Protein AF-A0A6M2DJS7-F1 (afdb_monomer)

Sequence (269 aa):
NQIRISLSAQKSSAMDYTKNNIICDTIKNLVGKRFYGYYPERRYVSKIQDYRDLILIDKHEEHIHKLIDKTLKTLLDQNSAALWPGMTGPKSLEAPNGYCFWVRLENAIFGHYLFRIDAVNIMGNEIVLQIKQIKRHDSTNINKSKVVQDIPQDWNEYFIQLKQSCSDNMLYFLTNVFTLTNILKASKFIFILLLYTILGGFEFIKFLGDLTIRLLKETRLFVHAATPICVACIESLTKIIGGLYILISMMFRRQEPPQRQQQRQIQYR

Secondary structure (DSSP, 8-state):
-HHHHHHHHHHHHHHHHHHHHHHHHHHHTTTT-EEEEEEEEEEEETTTTEEEEEEEEPTT-HHHHHHHHHHHHHHHHTT-TTSB-SEE-TT-SSSSSS-EEEE--SS---EEEEEEEEEEEEETTEEEEEEEEEEE--GGGTT-SS--S-----HHHHHHHHHHHHHHHHHHHHHHH--HHHHHHHHHHHHHHHHHHHHHHHHHHHHHHHHHHHHHHHHHHHHHHHHHHHHHHHHHHHHHHHHHHHHHHHHH---PPP-----------

Mean predicted aligned error: 19.89 Å

Solvent-accessible surface area (backbone atoms only — not comparable to full-atom values): 15638 Å² total; per-residue (Å²): 118,70,71,60,51,55,55,51,50,52,50,51,53,56,51,51,53,53,50,52,50,55,52,49,57,55,55,53,69,51,43,73,42,71,48,54,31,35,31,81,54,73,46,77,39,80,92,77,72,44,74,29,35,38,34,36,49,44,89,84,47,56,72,57,52,56,47,51,53,50,46,50,49,53,43,58,77,67,66,44,81,77,50,41,69,36,56,45,58,58,85,46,91,89,53,73,91,36,41,34,40,42,27,70,63,93,83,80,73,76,46,40,28,35,35,33,29,71,43,75,45,78,57,93,53,35,37,44,48,41,59,45,82,76,43,81,40,78,80,88,51,86,83,52,89,82,60,90,77,77,82,80,92,51,71,64,60,55,52,52,51,50,51,49,57,48,49,56,54,46,52,54,46,48,68,72,54,68,39,75,71,48,50,56,52,48,49,54,49,51,54,53,51,50,54,51,48,52,54,50,46,54,53,49,52,51,51,50,49,54,50,49,54,51,49,50,51,54,49,49,54,50,46,66,62,44,49,63,54,54,52,52,50,52,52,51,50,51,49,53,54,51,50,50,50,50,54,54,53,55,75,72,51,77,87,73,81,84,82,79,80,79,80,80,80,84,82,89,129

Foldseek 3Di:
DVVVVVVVVVVVVVLVVVLVVVLVVLVCVQAFDKFKWFFADWDQDPLVRDIWGKTFGDPPPVVVLVSLVVSVVSCVVSVLVQAAEQWDAQPDPVDDRGTIGTADDPDDDGAMFIKGFHDWDRDPRYIHTDIDGDGGDPPPPPPPPPDPDDDPPDVVVVVVVVVVVCVVVVVVCCVVQPDPVNVVVVVVVVVVVVVVVVVVVVVVVVVVVVVVVVVVVVVVVVCVVCVVVVVVVVVVVVCVVVVVVVVVVVVPDDDDDDDDDDDDDDDDD

Structure (mmCIF, N/CA/C/O backbone):
data_AF-A0A6M2DJS7-F1
#
_entry.id   AF-A0A6M2DJS7-F1
#
loop_
_atom_site.group_PDB
_atom_site.id
_atom_site.type_symbol
_atom_site.label_atom_id
_atom_site.label_alt_id
_atom_site.label_comp_id
_atom_site.label_asym_id
_atom_site.label_entity_id
_atom_site.label_seq_id
_atom_site.pdbx_PDB_ins_code
_atom_site.Cartn_x
_atom_site.Cartn_y
_atom_site.Cartn_z
_atom_site.occupancy
_atom_site.B_iso_or_equiv
_atom_site.auth_seq_id
_atom_site.auth_comp_id
_atom_site.auth_asym_id
_atom_site.auth_atom_id
_atom_site.pdbx_PDB_model_num
ATOM 1 N N . ASN A 1 1 ? -0.899 -7.209 -69.285 1.00 48.06 1 ASN A N 1
ATOM 2 C CA . ASN A 1 1 ? -0.643 -6.605 -67.955 1.00 48.06 1 ASN A CA 1
ATOM 3 C C . ASN A 1 1 ? -1.665 -6.946 -66.872 1.00 48.06 1 ASN A C 1
ATOM 5 O O . ASN A 1 1 ? -1.229 -7.096 -65.744 1.00 48.06 1 ASN A O 1
ATOM 9 N N . GLN A 1 2 ? -2.959 -7.160 -67.151 1.00 39.72 2 GLN A N 1
ATOM 10 C CA . GLN A 1 2 ? -3.940 -7.500 -66.096 1.00 39.72 2 GLN A CA 1
ATOM 11 C C . GLN A 1 2 ? -3.773 -8.909 -65.478 1.00 39.72 2 GLN A C 1
ATOM 13 O O . GLN A 1 2 ? -3.955 -9.067 -64.277 1.00 39.72 2 GLN A O 1
ATOM 18 N N . ILE A 1 3 ? -3.317 -9.908 -66.246 1.00 43.00 3 ILE A N 1
ATOM 19 C CA . ILE A 1 3 ? -3.122 -11.295 -65.757 1.00 43.00 3 ILE A CA 1
ATOM 20 C C . ILE A 1 3 ? -1.923 -11.424 -64.790 1.00 43.00 3 ILE A C 1
ATOM 22 O O . ILE A 1 3 ? -1.918 -12.269 -63.901 1.00 43.00 3 ILE A O 1
ATOM 26 N N . ARG A 1 4 ? -0.903 -10.559 -64.906 1.00 39.06 4 ARG A N 1
ATOM 27 C CA . ARG A 1 4 ? 0.246 -10.550 -63.976 1.00 39.06 4 ARG A CA 1
ATOM 28 C C . ARG A 1 4 ? -0.118 -9.981 -62.601 1.00 39.06 4 ARG A C 1
ATOM 30 O O . ARG A 1 4 ? 0.460 -10.415 -61.612 1.00 39.06 4 ARG A O 1
ATOM 37 N N . ILE A 1 5 ? -1.076 -9.051 -62.550 1.00 44.78 5 ILE A N 1
ATOM 38 C CA . ILE A 1 5 ? -1.495 -8.348 -61.327 1.00 44.78 5 ILE A CA 1
ATOM 39 C C . ILE A 1 5 ? -2.382 -9.251 -60.454 1.00 44.78 5 ILE A C 1
ATOM 41 O O . ILE A 1 5 ? -2.224 -9.278 -59.234 1.00 44.78 5 ILE A O 1
ATOM 45 N N . SER A 1 6 ? -3.257 -10.056 -61.066 1.00 43.22 6 SER A N 1
ATOM 46 C CA . SER A 1 6 ? -4.087 -11.030 -60.344 1.00 43.22 6 SER A CA 1
ATOM 47 C C . SER A 1 6 ? -3.263 -12.180 -59.753 1.00 43.22 6 SER A C 1
ATOM 49 O O . SER A 1 6 ? -3.476 -12.545 -58.600 1.00 43.22 6 SER A O 1
ATOM 51 N N . LEU A 1 7 ? -2.252 -12.680 -60.476 1.00 39.88 7 LEU A N 1
ATOM 52 C CA . LEU A 1 7 ? -1.318 -13.698 -59.972 1.00 39.88 7 LEU A CA 1
ATOM 53 C C . LEU A 1 7 ? -0.407 -13.180 -58.846 1.00 39.88 7 LEU A C 1
ATOM 55 O O . LEU A 1 7 ? -0.142 -13.920 -57.901 1.00 39.88 7 LEU A O 1
ATOM 59 N N . SER A 1 8 ? 0.046 -11.920 -58.889 1.00 44.12 8 SER A N 1
ATOM 60 C CA . SER A 1 8 ? 0.807 -11.326 -57.777 1.00 44.12 8 SER A CA 1
ATOM 61 C C . SER A 1 8 ? -0.055 -11.073 -56.537 1.00 44.12 8 SER A C 1
ATOM 63 O O . SER A 1 8 ? 0.423 -11.271 -55.423 1.00 44.12 8 SER A O 1
ATOM 65 N N . ALA A 1 9 ? -1.329 -10.704 -56.711 1.00 38.22 9 ALA A N 1
ATOM 66 C CA . ALA A 1 9 ? -2.261 -10.484 -55.604 1.00 38.22 9 ALA A CA 1
ATOM 67 C C . ALA A 1 9 ? -2.690 -11.802 -54.929 1.00 38.22 9 ALA A C 1
ATOM 69 O O . ALA A 1 9 ? -2.690 -11.890 -53.701 1.00 38.22 9 ALA A O 1
ATOM 70 N N . GLN A 1 10 ? -2.960 -12.859 -55.706 1.00 38.03 10 GLN A N 1
ATOM 71 C CA . GLN A 1 10 ? -3.225 -14.201 -55.166 1.00 38.03 10 GLN A CA 1
ATOM 72 C C . GLN A 1 10 ? -1.998 -14.799 -54.469 1.00 38.03 10 GLN A C 1
ATOM 74 O O . GLN A 1 10 ? -2.134 -15.437 -53.427 1.00 38.03 10 GLN A O 1
ATOM 79 N N . LYS A 1 11 ? -0.793 -14.561 -55.002 1.00 42.59 11 LYS A N 1
ATOM 80 C CA . LYS A 1 11 ? 0.457 -15.020 -54.385 1.00 42.59 11 LYS A CA 1
ATOM 81 C C . LYS A 1 11 ? 0.778 -14.256 -53.098 1.00 42.59 11 LYS A C 1
ATOM 83 O O . LYS A 1 11 ? 1.214 -14.888 -52.148 1.00 42.59 11 LYS A O 1
ATOM 88 N N . SER A 1 12 ? 0.504 -12.948 -53.029 1.00 46.81 12 SER A N 1
ATOM 89 C CA . SER A 1 12 ? 0.630 -12.156 -51.793 1.00 46.81 12 SER A CA 1
ATOM 90 C C . SER A 1 12 ? -0.338 -12.648 -50.717 1.00 46.81 12 SER A C 1
ATOM 92 O O . SER A 1 12 ? 0.078 -12.940 -49.603 1.00 46.81 12 SER A O 1
ATOM 94 N N . SER A 1 13 ? -1.609 -12.849 -51.076 1.00 50.69 13 SER A N 1
ATOM 95 C CA . SER A 1 13 ? -2.639 -13.327 -50.152 1.00 50.69 13 SER A CA 1
ATOM 96 C C . SER A 1 13 ? -2.338 -14.737 -49.621 1.00 50.69 13 SER A C 1
ATOM 98 O O . SER A 1 13 ? -2.336 -14.947 -48.412 1.00 50.69 13 SER A O 1
ATOM 100 N N . ALA A 1 14 ? -1.981 -15.695 -50.486 1.00 45.34 14 ALA A N 1
ATOM 101 C CA . ALA A 1 14 ? -1.625 -17.056 -50.067 1.00 45.34 14 ALA A CA 1
ATOM 102 C C . ALA A 1 14 ? -0.341 -17.112 -49.212 1.00 45.34 14 ALA A C 1
ATOM 104 O O . ALA A 1 14 ? -0.236 -17.921 -48.284 1.00 45.34 14 ALA A O 1
ATOM 105 N N . MET A 1 15 ? 0.633 -16.241 -49.498 1.00 47.84 15 MET A N 1
ATOM 106 C CA . MET A 1 15 ? 1.873 -16.141 -48.727 1.00 47.84 15 MET A CA 1
ATOM 107 C C . MET A 1 15 ? 1.627 -15.531 -47.340 1.00 47.84 15 MET A C 1
ATOM 109 O O . MET A 1 15 ? 2.242 -15.976 -46.374 1.00 47.84 15 MET A O 1
ATOM 113 N N . ASP A 1 16 ? 0.683 -14.598 -47.211 1.00 52.97 16 ASP A N 1
ATOM 114 C CA . ASP A 1 16 ? 0.293 -14.011 -45.926 1.00 52.97 16 ASP A CA 1
ATOM 115 C C . ASP A 1 16 ? -0.562 -14.971 -45.075 1.00 52.97 16 ASP A C 1
ATOM 117 O O . ASP A 1 16 ? -0.350 -15.067 -43.866 1.00 52.97 16 ASP A O 1
ATOM 121 N N . TYR A 1 17 ? -1.427 -15.794 -45.685 1.00 55.72 17 TYR A N 1
ATOM 122 C CA . TYR A 1 17 ? -2.125 -16.879 -44.972 1.00 55.72 17 TYR A CA 1
ATOM 123 C C . TYR A 1 17 ? -1.162 -17.948 -44.430 1.00 55.72 17 TYR A C 1
ATOM 125 O O . TYR A 1 17 ? -1.318 -18.418 -43.303 1.00 55.72 17 TYR A O 1
ATOM 133 N N . THR A 1 18 ? -0.137 -18.316 -45.203 1.00 58.94 18 THR A N 1
ATOM 134 C CA . THR A 1 18 ? 0.837 -19.343 -44.789 1.00 58.94 18 THR A CA 1
ATOM 135 C C . THR A 1 18 ? 1.749 -18.842 -43.663 1.00 58.94 18 THR A C 1
ATOM 137 O O . THR A 1 18 ? 2.022 -19.581 -42.717 1.00 58.94 18 THR A O 1
ATOM 140 N N . LYS A 1 19 ? 2.160 -17.566 -43.713 1.00 60.97 19 LYS A N 1
ATOM 141 C CA . LYS A 1 19 ? 2.892 -16.887 -42.628 1.00 60.97 19 LYS A CA 1
ATOM 142 C C . LYS A 1 19 ? 2.090 -16.877 -41.324 1.00 60.97 19 LYS A C 1
ATOM 144 O O . LYS A 1 19 ? 2.573 -17.347 -40.293 1.00 60.97 19 LYS A O 1
ATOM 149 N N . ASN A 1 20 ? 0.825 -16.457 -41.397 1.00 63.97 20 ASN A N 1
ATOM 150 C CA . ASN A 1 20 ? -0.066 -16.409 -40.238 1.00 63.97 20 ASN A CA 1
ATOM 151 C C . ASN A 1 20 ? -0.261 -17.788 -39.590 1.00 63.97 20 ASN A C 1
ATOM 153 O O . ASN A 1 20 ? -0.263 -17.880 -38.363 1.00 63.97 20 ASN A O 1
ATOM 157 N N . ASN A 1 21 ? -0.333 -18.865 -40.377 1.00 66.62 21 ASN A N 1
ATOM 158 C CA . ASN A 1 21 ? -0.424 -20.229 -39.846 1.00 66.62 21 ASN A CA 1
ATOM 159 C C . ASN A 1 21 ? 0.838 -20.651 -39.074 1.00 66.62 21 ASN A C 1
ATOM 161 O O . ASN A 1 21 ? 0.729 -21.171 -37.966 1.00 66.62 21 ASN A O 1
ATOM 165 N N . ILE A 1 22 ? 2.034 -20.359 -39.596 1.00 70.69 22 ILE A N 1
ATOM 166 C CA . ILE A 1 22 ? 3.304 -20.691 -38.921 1.00 70.69 22 ILE A CA 1
ATOM 167 C C . ILE A 1 22 ? 3.464 -19.895 -37.616 1.00 70.69 22 ILE A C 1
ATOM 169 O O . ILE A 1 22 ? 3.919 -20.438 -36.602 1.00 70.69 22 ILE A O 1
ATOM 173 N N . ILE A 1 23 ? 3.069 -18.618 -37.617 1.00 70.06 23 ILE A N 1
ATOM 174 C CA . ILE A 1 23 ? 3.045 -17.780 -36.410 1.00 70.06 23 ILE A CA 1
ATOM 175 C C . ILE A 1 23 ? 2.069 -18.370 -35.392 1.00 70.06 23 ILE A C 1
ATOM 177 O O . ILE A 1 23 ? 2.439 -18.568 -34.234 1.00 70.06 23 ILE A O 1
ATOM 181 N N . CYS A 1 24 ? 0.858 -18.726 -35.826 1.00 71.31 24 CYS A N 1
ATOM 182 C CA . CYS A 1 24 ? -0.151 -19.332 -34.965 1.00 71.31 24 CYS A CA 1
ATOM 183 C C . CYS A 1 24 ? 0.344 -20.642 -34.347 1.00 71.31 24 CYS A C 1
ATOM 185 O O . CYS A 1 24 ? 0.169 -20.845 -33.150 1.00 71.31 24 CYS A O 1
ATOM 187 N N . ASP A 1 25 ? 1.004 -21.507 -35.109 1.00 77.75 25 ASP A N 1
ATOM 188 C CA . ASP A 1 25 ? 1.499 -22.786 -34.596 1.00 77.75 25 ASP A CA 1
ATOM 189 C C . ASP A 1 25 ? 2.683 -22.612 -33.641 1.00 77.75 25 ASP A C 1
ATOM 191 O O . ASP A 1 25 ? 2.776 -23.296 -32.619 1.00 77.75 25 ASP A O 1
ATOM 195 N N . THR A 1 26 ? 3.555 -21.636 -33.901 1.00 77.44 26 THR A N 1
ATOM 196 C CA . THR A 1 26 ? 4.669 -21.321 -32.998 1.00 77.44 26 THR A CA 1
ATOM 197 C C . THR A 1 26 ? 4.164 -20.740 -31.679 1.00 77.44 26 THR A C 1
ATOM 199 O O . THR A 1 26 ? 4.645 -21.126 -30.614 1.00 77.44 26 THR A O 1
ATOM 202 N N . ILE A 1 27 ? 3.158 -19.868 -31.738 1.00 78.88 27 ILE A N 1
ATOM 203 C CA . ILE A 1 27 ? 2.533 -19.247 -30.569 1.00 78.88 27 ILE A CA 1
ATOM 204 C C . ILE A 1 27 ? 1.701 -20.258 -29.771 1.00 78.88 27 ILE A C 1
ATOM 206 O O . ILE A 1 27 ? 1.751 -20.252 -28.542 1.00 78.88 27 ILE A O 1
ATOM 210 N N . LYS A 1 28 ? 0.990 -21.179 -30.433 1.00 82.81 28 LYS A N 1
ATOM 211 C CA . LYS A 1 28 ? 0.236 -22.252 -29.761 1.00 82.81 28 LYS A CA 1
ATOM 212 C C . LYS A 1 28 ? 1.122 -23.123 -28.870 1.00 82.81 28 LYS A C 1
ATOM 214 O O . LYS A 1 28 ? 0.642 -23.617 -27.857 1.00 82.81 28 LYS A O 1
ATOM 219 N N . ASN A 1 29 ? 2.418 -23.251 -29.168 1.00 84.75 29 ASN A N 1
ATOM 220 C CA . ASN A 1 29 ? 3.356 -23.995 -28.317 1.00 84.75 29 ASN A CA 1
ATOM 221 C C . ASN A 1 29 ? 3.557 -23.378 -26.917 1.00 84.75 29 ASN A C 1
ATOM 223 O O . ASN A 1 29 ? 4.041 -24.069 -26.016 1.00 84.75 29 ASN A O 1
ATOM 227 N N . LEU A 1 30 ? 3.202 -22.099 -26.724 1.00 82.38 30 LEU A N 1
ATOM 228 C CA . LEU A 1 30 ? 3.203 -21.433 -25.416 1.00 82.38 30 LEU A CA 1
ATOM 229 C C . LEU A 1 30 ? 2.010 -21.858 -24.550 1.00 82.38 30 LEU A C 1
ATOM 231 O O . LEU A 1 30 ? 2.103 -21.822 -23.323 1.00 82.38 30 LEU A O 1
ATOM 235 N N . VAL A 1 31 ? 0.902 -22.278 -25.164 1.00 87.38 31 VAL A N 1
ATOM 236 C CA . VAL A 1 31 ? -0.327 -22.637 -24.451 1.00 87.38 31 VAL A CA 1
ATOM 237 C C . VAL A 1 31 ? -0.094 -23.870 -23.574 1.00 87.38 31 VAL A C 1
ATOM 239 O O . VAL A 1 31 ? 0.522 -24.854 -23.978 1.00 87.38 31 VAL A O 1
ATOM 242 N N . GLY A 1 32 ? -0.578 -23.811 -22.335 1.00 84.44 32 GLY A N 1
ATOM 243 C CA . GLY A 1 32 ? -0.468 -24.878 -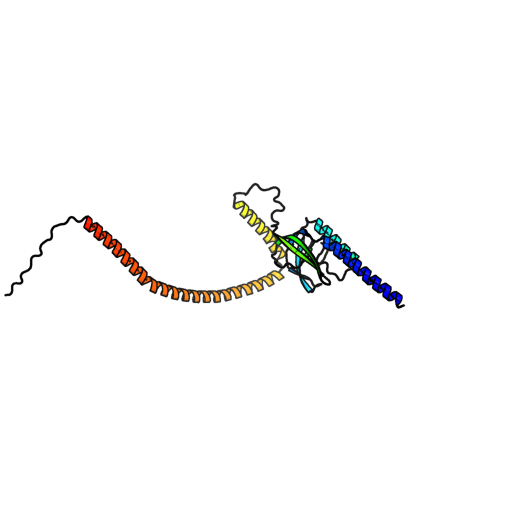21.343 1.00 84.44 32 GLY A CA 1
ATOM 244 C C . GLY A 1 32 ? 0.859 -24.912 -20.581 1.00 84.44 32 GLY A C 1
ATOM 245 O O . GLY A 1 32 ? 0.987 -25.688 -19.630 1.00 84.44 32 GLY A O 1
ATOM 246 N N . LYS A 1 33 ? 1.841 -24.074 -20.939 1.00 89.25 33 LYS A N 1
ATOM 247 C CA . LYS A 1 33 ? 3.111 -23.991 -20.210 1.00 89.25 33 LYS A CA 1
ATOM 248 C C . LYS A 1 33 ? 2.933 -23.272 -18.876 1.00 89.25 33 LYS A C 1
ATOM 250 O O . LYS A 1 33 ? 2.162 -22.317 -18.754 1.00 89.25 33 LYS A O 1
ATOM 255 N N . ARG A 1 34 ? 3.661 -23.763 -17.873 1.00 91.19 34 ARG A N 1
ATOM 256 C CA . ARG A 1 34 ? 3.749 -23.180 -16.533 1.00 91.19 34 ARG A CA 1
ATOM 257 C C . ARG A 1 34 ? 5.134 -22.590 -16.337 1.00 91.19 34 ARG A C 1
ATOM 259 O O . ARG A 1 34 ? 6.099 -23.147 -16.863 1.00 91.19 34 ARG A O 1
ATOM 266 N N . PHE A 1 35 ? 5.201 -21.487 -15.606 1.00 91.81 35 PHE A N 1
ATOM 267 C CA . PHE A 1 35 ? 6.457 -20.807 -15.326 1.00 91.81 35 PHE A CA 1
ATOM 268 C C . PHE A 1 35 ? 6.369 -19.975 -14.051 1.00 91.81 35 PHE A C 1
ATOM 270 O O . PHE A 1 35 ? 5.301 -19.454 -13.709 1.00 91.81 35 PHE A O 1
ATOM 277 N N . TYR A 1 36 ? 7.494 -19.843 -13.361 1.00 90.88 36 TYR A N 1
ATOM 278 C CA . TYR A 1 36 ? 7.650 -18.901 -12.265 1.00 90.88 36 TYR A CA 1
ATOM 279 C C . TYR A 1 36 ? 7.975 -17.507 -12.795 1.00 90.88 36 TYR A C 1
ATOM 281 O O . TYR A 1 36 ? 8.810 -17.324 -13.685 1.00 90.88 36 TYR A O 1
ATOM 289 N N . GLY A 1 37 ? 7.292 -16.509 -12.244 1.00 90.19 37 GLY A N 1
ATOM 290 C CA . GLY A 1 37 ? 7.519 -15.120 -12.602 1.00 90.19 37 GLY A CA 1
ATOM 291 C C . GLY A 1 37 ? 7.230 -14.161 -11.458 1.00 90.19 37 GLY A C 1
ATOM 292 O O . GLY A 1 37 ? 6.584 -14.503 -10.464 1.00 90.19 37 GLY A O 1
ATOM 293 N N . TYR A 1 38 ? 7.709 -12.938 -11.622 1.00 90.50 38 TYR A N 1
ATOM 294 C CA . TYR A 1 38 ? 7.482 -11.812 -10.734 1.00 90.50 38 TYR A CA 1
ATOM 295 C C . TYR A 1 38 ? 6.663 -10.749 -11.464 1.00 90.50 38 TYR A C 1
ATOM 297 O O . TYR A 1 38 ? 7.008 -10.352 -12.574 1.00 90.50 38 TYR A O 1
ATOM 305 N N . TYR A 1 39 ? 5.581 -10.290 -10.843 1.00 91.31 39 TYR A N 1
ATOM 306 C CA . TYR A 1 39 ? 4.751 -9.189 -11.318 1.00 91.31 39 TYR A CA 1
ATOM 307 C C . TYR A 1 39 ? 5.113 -7.905 -10.541 1.00 91.31 39 TYR A C 1
ATOM 309 O O . TYR A 1 39 ? 4.581 -7.708 -9.442 1.00 91.31 39 TYR A O 1
ATOM 317 N N . PRO A 1 40 ? 6.053 -7.074 -11.050 1.00 87.56 40 PRO A N 1
ATOM 318 C CA . PRO A 1 40 ? 6.488 -5.833 -10.402 1.00 87.56 40 PRO A CA 1
ATOM 319 C C . PRO A 1 40 ? 5.486 -4.685 -10.516 1.00 87.56 40 PRO A C 1
ATOM 321 O O . PRO A 1 40 ? 5.246 -3.985 -9.539 1.00 87.56 40 PRO A O 1
ATOM 324 N N . GLU A 1 41 ? 4.966 -4.439 -11.720 1.00 89.25 41 GLU A N 1
ATOM 325 C CA . GLU A 1 41 ? 4.270 -3.194 -12.035 1.00 89.25 41 GLU A CA 1
ATOM 326 C C . GLU A 1 41 ? 3.380 -3.305 -13.279 1.00 89.25 41 GLU A C 1
ATOM 328 O O . GLU A 1 41 ? 3.475 -4.239 -14.083 1.00 89.25 41 GLU A O 1
ATOM 333 N N . ARG A 1 42 ? 2.546 -2.280 -13.458 1.00 89.94 42 ARG A N 1
ATOM 334 C CA . ARG A 1 42 ? 1.782 -2.022 -14.677 1.00 89.94 42 ARG A CA 1
ATOM 335 C C . ARG A 1 42 ? 2.395 -0.832 -15.411 1.00 89.94 42 ARG A C 1
ATOM 337 O O . ARG A 1 42 ? 2.564 0.231 -14.818 1.00 89.94 42 ARG A O 1
ATOM 344 N N . ARG A 1 43 ? 2.691 -0.986 -16.702 1.00 88.88 43 ARG A N 1
ATOM 345 C CA . ARG A 1 43 ? 3.392 0.027 -17.504 1.00 88.88 43 ARG A CA 1
ATOM 346 C C . ARG A 1 43 ? 2.624 0.358 -18.781 1.00 88.88 43 ARG A C 1
ATOM 348 O O . ARG A 1 43 ? 1.980 -0.502 -19.377 1.00 88.88 43 ARG A O 1
ATOM 355 N N . TYR A 1 44 ? 2.683 1.624 -19.182 1.00 87.25 44 TYR A N 1
ATOM 356 C CA . TYR A 1 44 ? 2.090 2.098 -20.429 1.00 87.25 44 TYR A CA 1
ATOM 35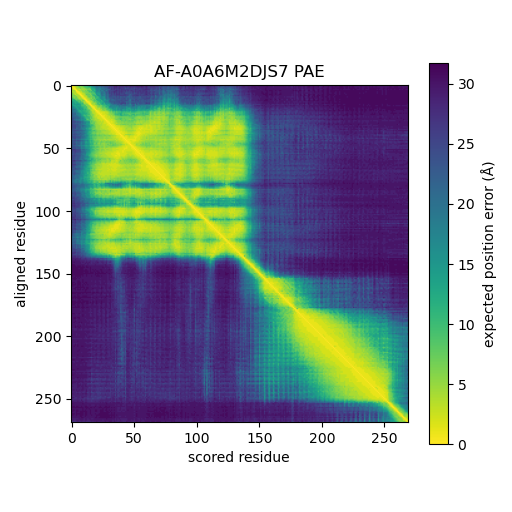7 C C . TYR A 1 44 ? 2.973 1.728 -21.624 1.00 87.25 44 TYR A C 1
ATOM 359 O O . TYR A 1 44 ? 4.175 2.000 -21.607 1.00 87.25 44 TYR A O 1
ATOM 367 N N . VAL A 1 45 ? 2.385 1.125 -22.660 1.00 85.25 45 VAL A N 1
ATOM 368 C CA . VAL A 1 45 ? 3.098 0.724 -23.879 1.00 85.25 45 VAL A CA 1
ATOM 369 C C . VAL A 1 45 ? 2.685 1.631 -25.035 1.00 85.25 45 VAL A C 1
ATOM 371 O O . VAL A 1 45 ? 1.592 1.499 -25.585 1.00 85.25 45 VAL A O 1
ATOM 374 N N . SER A 1 46 ? 3.591 2.513 -25.465 1.00 83.12 46 SER A N 1
ATOM 375 C CA . SER A 1 46 ? 3.314 3.526 -26.497 1.00 83.12 46 SER A CA 1
ATOM 376 C C . SER A 1 46 ? 2.877 2.945 -27.847 1.00 83.12 46 SER A C 1
ATOM 378 O O . SER A 1 46 ? 2.117 3.587 -28.563 1.00 83.12 46 SER A O 1
ATOM 380 N N . LYS A 1 47 ? 3.322 1.727 -28.191 1.00 81.62 47 LYS A N 1
ATOM 381 C CA . LYS A 1 47 ? 2.982 1.051 -29.459 1.00 81.62 47 LYS A CA 1
ATOM 382 C C . LYS A 1 47 ? 1.505 0.662 -29.568 1.00 81.62 47 LYS A C 1
ATOM 384 O O . LYS A 1 47 ? 0.980 0.636 -30.672 1.00 81.62 47 LYS A O 1
ATOM 389 N N . ILE A 1 48 ? 0.856 0.360 -28.443 1.00 83.19 48 ILE A N 1
ATOM 390 C CA . ILE A 1 48 ? -0.564 -0.037 -28.393 1.00 83.19 48 ILE A CA 1
ATOM 391 C C . ILE A 1 48 ? -1.429 1.053 -27.748 1.00 83.19 48 ILE A C 1
ATOM 393 O O . ILE A 1 48 ? -2.651 0.995 -27.801 1.00 83.19 48 ILE A O 1
ATOM 397 N N . GLN A 1 49 ? -0.794 2.076 -27.171 1.00 85.44 49 GLN A N 1
ATOM 398 C CA . GLN A 1 49 ? -1.443 3.169 -26.452 1.00 85.44 49 GLN A CA 1
ATOM 399 C C . GLN A 1 49 ? -2.306 2.708 -25.266 1.00 85.44 49 GLN A C 1
ATOM 401 O O . GLN A 1 49 ? -3.285 3.361 -24.913 1.00 85.44 49 GLN A O 1
ATOM 406 N N . ASP A 1 50 ? -1.923 1.608 -24.617 1.00 88.06 50 ASP A N 1
ATOM 407 C CA . ASP A 1 50 ? -2.663 1.033 -23.493 1.00 88.06 50 ASP A CA 1
ATOM 408 C C . ASP A 1 50 ? -1.704 0.511 -22.408 1.00 88.06 50 ASP A C 1
ATOM 410 O O . ASP A 1 50 ? -0.497 0.338 -22.622 1.00 88.06 50 ASP A O 1
ATOM 414 N N . TYR A 1 51 ? -2.237 0.286 -21.210 1.00 88.94 51 TYR A N 1
ATOM 415 C CA . TYR A 1 51 ? -1.494 -0.255 -20.081 1.00 88.94 51 TYR A CA 1
ATOM 416 C C . TYR A 1 51 ? -1.407 -1.777 -20.155 1.00 88.94 51 TYR A C 1
ATOM 418 O O . TYR A 1 51 ? -2.383 -2.474 -20.450 1.00 88.94 51 TYR A O 1
ATOM 426 N N . ARG A 1 52 ? -0.222 -2.306 -19.850 1.00 89.88 52 ARG A N 1
ATOM 427 C CA . ARG A 1 52 ? 0.047 -3.742 -19.798 1.00 89.88 52 ARG A CA 1
ATOM 428 C C . ARG A 1 52 ? 0.696 -4.107 -18.474 1.00 89.88 52 ARG A C 1
ATOM 430 O O . ARG A 1 52 ? 1.504 -3.363 -17.916 1.00 89.88 52 ARG A O 1
ATOM 437 N N . ASP A 1 53 ? 0.298 -5.262 -17.974 1.00 90.88 53 ASP A N 1
ATOM 438 C CA . ASP A 1 53 ? 0.837 -5.878 -16.778 1.00 90.88 53 ASP A CA 1
ATOM 439 C C . ASP A 1 53 ? 2.125 -6.605 -17.159 1.00 90.88 53 ASP A C 1
ATOM 441 O O . ASP A 1 53 ? 2.133 -7.467 -18.041 1.00 90.88 53 ASP A O 1
ATOM 445 N N . LEU A 1 54 ? 3.229 -6.206 -16.533 1.00 90.69 54 LEU A N 1
ATOM 446 C CA . LEU A 1 54 ? 4.555 -6.701 -16.864 1.00 90.69 54 LEU A CA 1
ATOM 447 C C . LEU A 1 54 ? 4.898 -7.884 -15.965 1.00 90.69 54 LEU A C 1
ATOM 449 O O . LEU A 1 54 ? 5.056 -7.706 -14.764 1.00 90.69 54 LEU A O 1
ATOM 453 N N . ILE A 1 55 ? 5.077 -9.073 -16.534 1.00 91.06 55 ILE A N 1
ATOM 454 C CA . ILE A 1 55 ? 5.530 -10.257 -15.797 1.00 91.06 55 ILE A CA 1
ATOM 455 C C . ILE A 1 55 ? 6.974 -10.553 -16.190 1.00 91.06 55 ILE A C 1
ATOM 457 O O . ILE A 1 55 ? 7.249 -10.893 -17.339 1.00 91.06 55 ILE A O 1
ATOM 461 N N . LEU A 1 56 ? 7.887 -10.445 -15.229 1.00 91.06 56 LEU A N 1
ATOM 462 C CA . LEU A 1 56 ? 9.279 -10.859 -15.363 1.00 91.06 56 LEU A CA 1
ATOM 463 C C . LEU A 1 56 ? 9.383 -12.363 -15.138 1.00 91.06 56 LEU A C 1
ATOM 465 O O . LEU A 1 56 ? 8.910 -12.875 -14.127 1.00 91.06 56 LEU A O 1
ATOM 469 N N . ILE A 1 57 ? 9.995 -13.071 -16.076 1.00 90.31 57 ILE A N 1
ATOM 470 C CA . ILE A 1 57 ? 10.171 -14.522 -15.994 1.00 90.31 57 ILE A CA 1
ATOM 471 C C . ILE A 1 57 ? 11.434 -14.817 -15.184 1.00 90.31 57 ILE A C 1
ATOM 473 O O . ILE A 1 57 ? 12.431 -14.097 -15.285 1.00 90.31 57 ILE A O 1
ATOM 477 N N . ASP A 1 58 ? 11.380 -15.856 -14.351 1.00 88.44 58 ASP A N 1
ATOM 478 C CA . ASP A 1 58 ? 12.520 -16.258 -13.533 1.00 88.44 58 ASP A CA 1
ATOM 479 C C . ASP A 1 58 ? 13.701 -16.722 -14.407 1.00 88.44 58 ASP A C 1
ATOM 481 O O . ASP A 1 58 ? 13.537 -17.421 -15.405 1.00 88.44 58 ASP A O 1
ATOM 485 N N . LYS A 1 59 ? 14.924 -16.371 -14.001 1.00 85.38 59 LYS A N 1
ATOM 486 C CA . LYS A 1 59 ? 16.174 -16.695 -14.705 1.00 85.38 59 LYS A CA 1
ATOM 487 C C . LYS A 1 59 ? 16.366 -18.201 -14.893 1.00 85.38 59 LYS A C 1
ATOM 489 O O . LYS A 1 59 ? 17.005 -18.610 -15.859 1.00 85.38 59 LYS A O 1
ATOM 494 N N . HIS A 1 60 ? 15.817 -19.002 -13.984 1.00 84.75 60 HIS A N 1
ATOM 495 C CA . HIS A 1 60 ? 15.926 -20.459 -13.998 1.00 84.75 60 HIS A CA 1
ATOM 496 C C . HIS A 1 60 ? 14.994 -21.143 -15.018 1.00 84.75 60 HIS A C 1
ATOM 498 O O . HIS A 1 60 ? 15.177 -22.322 -15.314 1.00 84.75 60 HIS A O 1
ATOM 504 N N . GLU A 1 61 ? 14.033 -20.421 -15.602 1.00 87.06 61 GLU A N 1
ATOM 505 C CA . GLU A 1 61 ? 13.033 -20.960 -16.536 1.00 87.06 61 GLU A CA 1
ATOM 506 C C . GLU A 1 61 ? 13.550 -21.012 -17.988 1.00 87.06 61 GLU A C 1
ATOM 508 O O . GLU A 1 61 ? 12.988 -20.420 -18.917 1.00 87.06 61 GLU A O 1
ATOM 513 N N . GLU A 1 62 ? 14.645 -21.748 -18.216 1.00 85.38 62 GLU A N 1
ATOM 514 C CA . GLU A 1 62 ? 15.295 -21.836 -19.533 1.00 85.38 62 GLU A CA 1
ATOM 515 C C . GLU A 1 62 ? 14.370 -22.318 -20.658 1.00 85.38 62 GLU A C 1
ATOM 517 O O . GLU A 1 62 ? 14.545 -21.921 -21.815 1.00 85.38 62 GLU A O 1
ATOM 522 N N . HIS A 1 63 ? 13.400 -23.191 -20.362 1.00 87.81 63 HIS A N 1
ATOM 523 C CA . HIS A 1 63 ? 12.486 -23.697 -21.390 1.00 87.81 63 HIS A CA 1
ATOM 524 C C . HIS A 1 63 ? 11.568 -22.607 -21.930 1.00 87.81 63 HIS A C 1
ATOM 526 O O . HIS A 1 63 ? 11.259 -22.625 -23.121 1.00 87.81 63 HIS A O 1
ATOM 532 N N . ILE A 1 64 ? 11.162 -21.649 -21.092 1.00 89.25 64 ILE A N 1
ATOM 533 C CA . ILE A 1 64 ? 10.364 -20.502 -21.531 1.00 89.25 64 ILE A CA 1
ATOM 534 C C . ILE A 1 64 ? 11.239 -19.517 -22.293 1.00 89.25 64 ILE A C 1
ATOM 536 O O . ILE A 1 64 ? 10.825 -19.044 -23.348 1.00 89.25 64 ILE A O 1
ATOM 540 N N . HIS A 1 65 ? 12.462 -19.260 -21.827 1.00 89.69 65 HIS A N 1
ATOM 541 C CA . HIS A 1 65 ? 13.399 -18.366 -22.516 1.00 89.69 65 HIS A CA 1
ATOM 542 C C . HIS A 1 65 ? 13.673 -18.820 -23.951 1.00 89.69 65 HIS A C 1
ATOM 544 O O . HIS A 1 65 ? 13.507 -18.046 -24.893 1.00 89.69 65 HIS A O 1
ATOM 550 N N . LYS A 1 66 ? 13.987 -20.109 -24.138 1.00 88.31 66 LYS A N 1
ATOM 551 C CA . LYS A 1 66 ? 14.203 -20.703 -25.469 1.00 88.31 66 LYS A CA 1
ATOM 552 C C . LYS A 1 66 ? 12.960 -20.588 -26.354 1.00 88.31 66 LYS A C 1
ATOM 554 O O . LYS A 1 66 ? 13.081 -20.410 -27.566 1.00 88.31 66 LYS A O 1
ATOM 559 N N . LEU A 1 67 ? 11.771 -20.689 -25.761 1.00 86.31 67 LEU A N 1
ATOM 560 C CA . LEU A 1 67 ? 10.512 -20.583 -26.487 1.00 86.31 67 LEU A CA 1
ATOM 561 C C . LEU A 1 67 ? 10.225 -19.141 -26.922 1.00 86.31 67 LEU A C 1
ATOM 563 O O . LEU A 1 67 ? 9.841 -18.947 -28.072 1.00 86.31 67 LEU A O 1
ATOM 567 N N . ILE A 1 68 ? 10.483 -18.154 -26.057 1.00 87.19 68 ILE A N 1
ATOM 568 C CA . ILE A 1 68 ? 10.377 -16.723 -26.383 1.00 87.19 68 ILE A CA 1
ATOM 569 C C . ILE A 1 68 ? 11.381 -16.339 -27.470 1.00 87.19 68 ILE A C 1
ATOM 571 O O . ILE A 1 68 ? 11.033 -15.657 -28.427 1.00 87.19 68 ILE A O 1
ATOM 575 N N . ASP A 1 69 ? 12.623 -16.808 -27.380 1.00 88.38 69 ASP A N 1
ATOM 576 C CA . ASP A 1 69 ? 13.612 -16.540 -28.425 1.00 88.38 69 ASP A CA 1
ATOM 577 C C . ASP A 1 69 ? 13.191 -17.140 -29.767 1.00 88.38 69 ASP A C 1
ATOM 579 O O . ASP A 1 69 ? 13.360 -16.516 -30.814 1.00 88.38 69 ASP A O 1
ATOM 583 N N . LYS A 1 70 ? 12.623 -18.351 -29.755 1.00 87.50 70 LYS A N 1
ATOM 584 C CA . LYS A 1 70 ? 12.120 -19.003 -30.966 1.00 87.50 70 LYS A CA 1
ATOM 585 C C . LYS A 1 70 ? 10.935 -18.243 -31.563 1.00 87.50 70 LYS A C 1
ATOM 587 O O . LYS A 1 70 ? 10.902 -18.048 -32.779 1.00 87.50 70 LYS A O 1
ATOM 592 N N . THR A 1 71 ? 9.978 -17.812 -30.741 1.00 84.75 71 THR A N 1
ATOM 593 C CA . THR A 1 71 ? 8.809 -17.050 -31.206 1.00 84.75 71 THR A CA 1
ATOM 594 C C . THR A 1 71 ? 9.232 -15.687 -31.740 1.00 84.75 71 THR A C 1
ATOM 596 O O . THR A 1 71 ? 8.830 -15.332 -32.844 1.00 84.75 71 THR A O 1
ATOM 599 N N . LEU A 1 72 ? 10.108 -14.964 -31.037 1.00 84.81 72 LEU A N 1
ATOM 600 C CA . LEU A 1 72 ? 10.624 -13.671 -31.487 1.00 84.81 72 LEU A CA 1
ATOM 601 C C . LEU A 1 72 ? 11.410 -13.795 -32.796 1.00 84.81 72 LEU A C 1
ATOM 603 O O . LEU A 1 72 ? 11.154 -13.023 -33.713 1.00 84.81 72 LEU A O 1
ATOM 6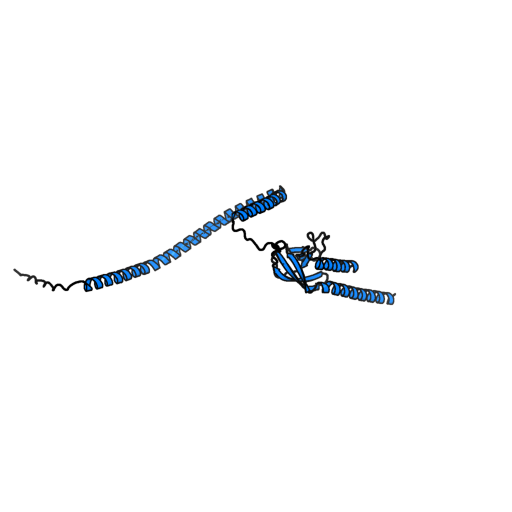07 N N . LYS A 1 73 ? 12.296 -14.790 -32.939 1.00 85.06 73 LYS A N 1
ATOM 608 C CA . LYS A 1 73 ? 13.002 -15.044 -34.210 1.00 85.06 73 LYS A CA 1
ATOM 609 C C . LYS A 1 73 ? 12.030 -15.304 -35.356 1.00 85.06 73 LYS A C 1
ATOM 611 O O . LYS A 1 73 ? 12.136 -14.668 -36.393 1.00 85.06 73 LYS A O 1
ATOM 616 N N . THR A 1 74 ? 11.027 -16.152 -35.127 1.00 82.25 74 THR A N 1
ATOM 617 C CA . THR A 1 74 ? 10.004 -16.460 -36.139 1.00 82.25 74 THR A CA 1
ATOM 618 C C . THR A 1 74 ? 9.218 -15.208 -36.549 1.00 82.25 74 THR A C 1
ATOM 620 O O . THR A 1 74 ? 8.910 -15.031 -37.723 1.00 82.25 74 THR A O 1
ATOM 623 N N . LEU A 1 75 ? 8.921 -14.312 -35.602 1.00 79.50 75 LEU A N 1
ATOM 624 C CA . LEU A 1 75 ? 8.234 -13.046 -35.875 1.00 79.50 75 LEU A CA 1
ATOM 625 C C . LEU A 1 75 ? 9.111 -12.051 -36.652 1.00 79.50 75 LEU A C 1
ATOM 627 O O . LEU A 1 75 ? 8.605 -11.368 -37.546 1.00 79.50 75 LEU A O 1
ATOM 631 N N . LEU A 1 76 ? 10.414 -11.991 -36.347 1.00 80.38 76 LEU A N 1
ATOM 632 C CA . LEU A 1 76 ? 11.378 -11.188 -37.105 1.00 80.38 76 LEU A CA 1
ATOM 633 C C . LEU A 1 76 ? 11.559 -11.721 -38.533 1.00 80.38 76 LEU A C 1
ATOM 635 O O . LEU A 1 76 ? 11.475 -10.943 -39.481 1.00 80.38 76 LEU A O 1
ATOM 639 N N . ASP A 1 77 ? 11.750 -13.032 -38.696 1.00 79.00 77 ASP A N 1
ATOM 640 C CA . ASP A 1 77 ? 11.987 -13.675 -39.996 1.00 79.00 77 ASP A CA 1
ATOM 641 C C . ASP A 1 77 ? 10.801 -13.492 -40.953 1.00 79.00 77 ASP A C 1
ATOM 643 O O . ASP A 1 77 ? 10.965 -13.382 -42.168 1.00 79.00 77 ASP A O 1
ATOM 647 N N . GLN A 1 78 ? 9.587 -13.409 -40.407 1.00 71.19 78 GLN A N 1
ATOM 648 C CA . GLN A 1 78 ? 8.374 -13.170 -41.187 1.00 71.19 78 GLN A CA 1
ATOM 649 C C . GLN A 1 78 ? 8.072 -11.689 -41.436 1.00 71.19 78 GLN A C 1
ATOM 651 O O . GLN A 1 78 ? 7.028 -11.369 -42.008 1.00 71.19 78 GLN A O 1
ATOM 656 N N . ASN A 1 79 ? 8.984 -10.789 -41.053 1.00 62.97 79 ASN A N 1
ATOM 657 C CA . ASN A 1 79 ? 8.909 -9.348 -41.286 1.00 62.97 79 ASN A CA 1
ATOM 658 C C . ASN A 1 79 ? 7.585 -8.729 -40.796 1.00 62.97 79 ASN A C 1
ATOM 660 O O . ASN A 1 79 ? 7.037 -7.801 -41.393 1.00 62.97 79 ASN A O 1
ATOM 664 N N . SER A 1 80 ? 7.055 -9.262 -39.691 1.00 64.19 80 SER A N 1
ATOM 665 C CA . SER A 1 80 ? 5.798 -8.827 -39.074 1.00 64.19 80 SER A CA 1
ATOM 666 C C . SER A 1 80 ? 6.017 -7.590 -38.200 1.00 64.19 80 SER A C 1
ATOM 668 O O . SER A 1 80 ? 5.583 -7.550 -37.056 1.00 64.19 80 SER A O 1
ATOM 670 N N . ALA A 1 81 ? 6.707 -6.574 -38.727 1.00 62.25 81 ALA A N 1
ATOM 671 C CA . ALA A 1 81 ? 7.086 -5.364 -37.989 1.00 62.25 81 ALA A CA 1
ATOM 672 C C . ALA A 1 81 ? 5.881 -4.573 -37.448 1.00 62.25 81 ALA A C 1
ATOM 674 O O . ALA A 1 81 ? 6.027 -3.786 -36.514 1.00 62.25 81 ALA A O 1
ATOM 675 N N . ALA A 1 82 ? 4.695 -4.792 -38.021 1.00 68.88 82 ALA A N 1
ATOM 676 C CA . ALA A 1 82 ? 3.455 -4.252 -37.490 1.00 68.88 82 ALA A CA 1
ATOM 677 C C . ALA A 1 82 ? 3.036 -4.965 -36.192 1.00 68.88 82 ALA A C 1
ATOM 679 O O . ALA A 1 82 ? 2.647 -4.288 -35.246 1.00 68.88 82 ALA A O 1
ATOM 680 N N . LEU A 1 83 ? 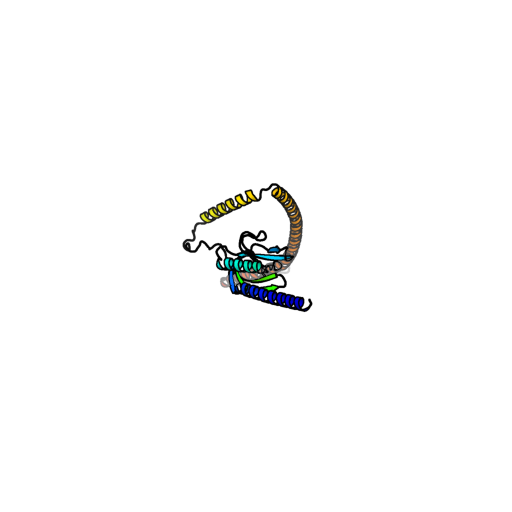3.158 -6.293 -36.113 1.00 77.44 83 LEU A N 1
ATOM 681 C CA . LEU A 1 83 ? 2.576 -7.107 -35.046 1.00 77.44 83 LEU A CA 1
ATOM 682 C C . LEU A 1 83 ? 3.337 -6.932 -33.729 1.00 77.44 83 LEU A C 1
ATOM 684 O O . LEU A 1 83 ? 4.521 -7.260 -33.627 1.00 77.44 83 LEU A O 1
ATOM 688 N N . TRP A 1 84 ? 2.650 -6.465 -32.686 1.00 83.38 84 TRP A N 1
ATOM 689 C CA . TRP A 1 84 ? 3.249 -6.362 -31.362 1.00 83.38 84 TRP A CA 1
ATOM 690 C C . TRP A 1 84 ? 3.277 -7.737 -30.673 1.00 83.38 84 TRP A C 1
ATOM 692 O O . TRP A 1 84 ? 2.224 -8.352 -30.477 1.00 83.38 84 TRP A O 1
ATOM 702 N N . PRO A 1 85 ? 4.465 -8.232 -30.278 1.00 80.19 85 PRO A N 1
ATOM 703 C CA . PRO A 1 85 ? 4.648 -9.621 -29.865 1.00 80.19 85 PRO A CA 1
ATOM 704 C C . PRO A 1 85 ? 4.087 -9.964 -28.479 1.00 80.19 85 PRO A C 1
ATOM 706 O O . PRO A 1 85 ? 4.017 -11.143 -28.145 1.00 80.19 85 PRO A O 1
ATOM 709 N N . GLY A 1 86 ? 3.755 -8.977 -27.638 1.00 84.94 86 GLY A N 1
ATOM 710 C CA . GLY A 1 86 ? 3.299 -9.216 -26.257 1.00 84.94 86 GLY A CA 1
ATOM 711 C C . GLY A 1 86 ? 4.334 -9.878 -25.344 1.00 84.94 86 GLY A C 1
ATOM 712 O O . GLY A 1 86 ? 4.045 -10.247 -24.208 1.00 84.94 86 GLY A O 1
ATOM 713 N N . MET A 1 87 ? 5.567 -10.024 -25.822 1.00 88.00 87 MET A N 1
ATOM 714 C CA . MET A 1 87 ? 6.682 -10.633 -25.112 1.00 88.00 87 MET A CA 1
ATOM 715 C C . MET A 1 87 ? 7.975 -9.950 -25.516 1.00 88.00 87 MET A C 1
ATOM 717 O O . MET A 1 87 ? 8.083 -9.383 -26.609 1.00 88.00 87 MET A O 1
ATOM 721 N N . THR A 1 88 ? 8.961 -9.967 -24.632 1.00 86.19 88 THR A N 1
ATOM 722 C CA . THR A 1 88 ? 10.228 -9.311 -24.914 1.00 86.19 88 THR A CA 1
ATOM 723 C C . THR A 1 88 ? 11.402 -10.071 -24.321 1.00 86.19 88 THR A C 1
ATOM 725 O O . THR A 1 88 ? 11.304 -10.672 -23.253 1.00 86.19 88 THR A O 1
ATOM 728 N N . GLY A 1 89 ? 12.500 -10.094 -25.075 1.00 82.31 89 GLY A N 1
ATOM 729 C CA . GLY A 1 89 ? 13.750 -10.722 -24.671 1.00 82.31 89 GLY A CA 1
ATOM 730 C C . GLY A 1 89 ? 14.661 -9.786 -23.865 1.00 82.31 89 GLY A C 1
ATOM 731 O O . GLY A 1 89 ? 14.429 -8.578 -23.799 1.00 82.31 89 GLY A O 1
ATOM 732 N N . PRO A 1 90 ? 15.778 -10.315 -23.342 1.00 76.94 90 PRO A N 1
ATOM 733 C CA . PRO A 1 90 ? 16.649 -9.644 -22.372 1.00 76.94 90 PRO A CA 1
ATOM 734 C C . PRO A 1 90 ? 17.389 -8.413 -22.904 1.00 76.94 90 PRO A C 1
ATOM 736 O O . PRO A 1 90 ? 17.987 -7.682 -22.122 1.00 76.94 90 PRO A O 1
ATOM 739 N N . LYS A 1 91 ? 17.396 -8.193 -24.224 1.00 69.44 91 LYS A N 1
ATOM 740 C CA . LYS A 1 91 ? 18.148 -7.116 -24.889 1.00 69.44 91 LYS A CA 1
ATOM 741 C C . LYS A 1 91 ? 17.281 -5.943 -25.348 1.00 69.44 91 LYS A C 1
ATOM 743 O O . LYS A 1 91 ? 17.782 -5.051 -26.025 1.00 69.44 91 LYS A O 1
ATOM 748 N N . SER A 1 92 ? 15.984 -5.944 -25.054 1.00 69.38 92 SER A N 1
ATOM 749 C CA . SER A 1 92 ? 15.119 -4.836 -25.461 1.00 69.38 92 SER A CA 1
ATOM 750 C C . SER A 1 92 ? 15.282 -3.620 -24.558 1.00 69.38 92 SER A C 1
ATOM 752 O O . SER A 1 92 ? 15.296 -3.774 -23.341 1.00 69.38 92 SER A O 1
ATOM 754 N N . LEU A 1 93 ? 15.268 -2.419 -25.138 1.00 62.81 93 LEU A N 1
ATOM 755 C CA . LEU A 1 93 ? 15.230 -1.170 -24.367 1.00 62.81 93 LEU A CA 1
ATOM 756 C C . LEU A 1 93 ? 13.915 -0.957 -23.589 1.00 62.81 93 LEU A C 1
ATOM 758 O O . LEU A 1 93 ? 13.893 -0.176 -22.645 1.00 62.81 93 LEU A O 1
ATOM 762 N N . GLU A 1 94 ? 12.815 -1.598 -23.998 1.00 63.38 94 GLU A N 1
ATOM 763 C CA . GLU A 1 94 ? 11.469 -1.329 -23.457 1.00 63.38 94 GLU A CA 1
ATOM 764 C C . GLU A 1 94 ? 11.147 -2.129 -22.173 1.00 63.38 94 GLU A C 1
ATOM 766 O O . GLU A 1 94 ? 10.315 -1.697 -21.368 1.00 63.38 94 GLU A O 1
ATOM 771 N N . ALA A 1 95 ? 11.815 -3.267 -21.948 1.00 63.84 95 ALA A N 1
ATOM 772 C CA . ALA A 1 95 ? 11.604 -4.138 -20.789 1.00 63.84 95 ALA A CA 1
ATOM 773 C C . ALA A 1 95 ? 12.720 -3.992 -19.736 1.00 63.84 95 ALA A C 1
ATOM 775 O O . ALA A 1 95 ? 13.866 -3.722 -20.096 1.00 63.84 95 ALA A O 1
ATOM 776 N N . PRO A 1 96 ? 12.434 -4.193 -18.434 1.00 63.28 96 PRO A N 1
ATOM 777 C CA . PRO A 1 96 ? 13.493 -4.321 -17.438 1.00 63.28 96 PRO A CA 1
ATOM 778 C C . PRO A 1 96 ? 14.327 -5.576 -17.718 1.00 63.28 96 PRO A C 1
ATOM 780 O O . PRO A 1 96 ? 13.797 -6.561 -18.223 1.00 63.28 96 PRO A O 1
ATOM 783 N N . ASN A 1 97 ? 15.616 -5.537 -17.369 1.00 67.88 97 ASN A N 1
ATOM 784 C CA . ASN A 1 97 ? 16.599 -6.600 -17.608 1.00 67.88 97 ASN A CA 1
ATOM 785 C C . ASN A 1 97 ? 16.026 -8.022 -17.427 1.00 67.88 97 ASN A C 1
ATOM 787 O O . ASN A 1 97 ? 15.871 -8.487 -16.297 1.00 67.88 97 ASN A O 1
ATOM 791 N N . GLY A 1 98 ? 15.764 -8.729 -18.531 1.00 81.50 98 GLY A N 1
ATOM 792 C CA . GLY A 1 98 ? 15.283 -10.113 -18.511 1.00 81.50 98 GLY A CA 1
ATOM 793 C C . GLY A 1 98 ? 14.240 -10.427 -19.582 1.00 81.50 98 GLY A C 1
ATOM 794 O O . GLY A 1 98 ? 13.941 -9.606 -20.445 1.00 81.50 98 GLY A O 1
ATOM 795 N N . TYR A 1 99 ? 13.705 -11.646 -19.532 1.00 87.69 99 TYR A N 1
ATOM 796 C CA . TYR A 1 99 ? 12.569 -12.043 -20.359 1.00 87.69 99 TYR A CA 1
ATOM 797 C C . TYR A 1 99 ? 11.272 -11.612 -19.685 1.00 87.69 99 TYR A C 1
ATOM 799 O O . TYR A 1 99 ? 11.098 -11.817 -18.480 1.00 87.69 99 TYR A O 1
ATOM 807 N N . CYS A 1 100 ? 10.350 -11.044 -20.457 1.00 89.94 100 CYS A N 1
ATOM 808 C CA . CYS A 1 100 ? 9.072 -10.610 -19.921 1.00 89.94 100 CYS A CA 1
ATOM 809 C C . CYS A 1 100 ? 7.888 -10.921 -20.832 1.00 89.94 100 CYS A C 1
ATOM 811 O O . CYS A 1 100 ? 8.005 -10.999 -22.060 1.00 89.94 100 CYS A O 1
ATOM 813 N N . PHE A 1 101 ? 6.729 -11.053 -20.195 1.00 91.44 101 PHE A N 1
ATOM 814 C CA . PHE A 1 101 ? 5.432 -11.060 -20.850 1.00 91.44 101 PHE A CA 1
ATOM 815 C C . PHE A 1 101 ? 4.671 -9.784 -20.512 1.00 91.44 101 PHE A C 1
ATOM 817 O O . PHE A 1 101 ? 4.649 -9.346 -19.361 1.00 91.44 101 PHE A O 1
ATOM 824 N N . TRP A 1 102 ? 4.024 -9.220 -21.523 1.00 89.94 102 TRP A N 1
ATOM 825 C CA . TRP A 1 102 ? 3.147 -8.070 -21.398 1.00 89.94 102 TRP A CA 1
ATOM 826 C C . TRP A 1 102 ? 1.718 -8.553 -21.555 1.00 89.94 102 TRP A C 1
ATOM 828 O O . TRP A 1 102 ? 1.285 -8.912 -22.649 1.00 89.94 102 TRP A O 1
ATOM 838 N N . VAL A 1 103 ? 0.992 -8.609 -20.448 1.00 90.25 103 VAL A N 1
ATOM 839 C CA . VAL A 1 103 ? -0.321 -9.251 -20.413 1.00 90.25 103 VAL A CA 1
ATOM 840 C C . VAL A 1 103 ? -1.373 -8.345 -19.809 1.00 90.25 103 VAL A C 1
ATOM 842 O O . VAL A 1 103 ? -1.087 -7.235 -19.365 1.00 90.25 103 VAL A O 1
ATOM 845 N N . ARG A 1 104 ? -2.617 -8.817 -19.814 1.00 88.75 104 ARG A N 1
ATOM 846 C CA . ARG A 1 104 ? -3.721 -8.192 -19.095 1.00 88.75 104 ARG A CA 1
ATOM 847 C C . ARG A 1 104 ? -4.158 -9.142 -17.989 1.00 88.75 104 ARG A C 1
ATOM 849 O O . ARG A 1 104 ? -4.717 -10.196 -18.278 1.00 88.75 104 ARG A O 1
ATOM 856 N N . LEU A 1 105 ? -3.860 -8.794 -16.742 1.00 86.31 105 LEU A N 1
ATOM 857 C CA . LEU A 1 105 ? -4.297 -9.557 -15.574 1.00 86.31 105 LEU A CA 1
ATOM 858 C C . LEU A 1 105 ? -5.591 -8.940 -15.033 1.00 86.31 105 LEU A C 1
ATOM 860 O O . LEU A 1 105 ? -5.647 -7.743 -14.768 1.00 86.31 105 LEU A O 1
ATOM 864 N N . GLU A 1 106 ? -6.634 -9.754 -14.862 1.00 79.12 106 GLU A N 1
ATOM 865 C CA . GLU A 1 106 ? -7.930 -9.291 -14.335 1.00 79.12 106 GLU A CA 1
ATOM 866 C C . GLU A 1 106 ? -7.877 -9.030 -12.819 1.00 79.12 106 GLU A C 1
ATOM 868 O O . GLU A 1 106 ? -8.441 -8.051 -12.343 1.00 79.12 106 GLU A O 1
ATOM 873 N N . ASN A 1 107 ? -7.131 -9.855 -12.073 1.00 70.88 107 ASN A N 1
ATOM 874 C CA . ASN A 1 107 ? -6.950 -9.751 -10.621 1.00 70.88 107 ASN A CA 1
ATOM 875 C C . ASN A 1 107 ? -5.457 -9.581 -10.293 1.00 70.88 107 ASN A C 1
ATOM 877 O O . ASN A 1 107 ? -4.722 -10.552 -10.100 1.00 70.88 107 ASN A O 1
ATOM 881 N N . ALA A 1 108 ? -4.980 -8.339 -10.314 1.00 65.62 108 ALA A N 1
ATOM 882 C CA . ALA A 1 108 ? -3.560 -8.010 -10.251 1.00 65.62 108 ALA A CA 1
ATOM 883 C C . ALA A 1 108 ? -3.116 -7.657 -8.817 1.00 65.62 108 ALA A C 1
ATOM 885 O O . ALA A 1 108 ? -3.426 -6.581 -8.312 1.00 65.62 108 ALA A O 1
ATOM 886 N N . ILE A 1 109 ? -2.362 -8.550 -8.167 1.00 80.38 109 ILE A N 1
ATOM 887 C CA . ILE A 1 109 ? -1.645 -8.269 -6.911 1.00 80.38 109 ILE A CA 1
ATOM 888 C C . ILE A 1 109 ? -0.154 -8.465 -7.183 1.00 80.38 109 ILE A C 1
ATOM 890 O O . ILE A 1 109 ? 0.247 -9.536 -7.637 1.00 80.38 109 ILE A O 1
ATOM 894 N N . PHE A 1 110 ? 0.672 -7.456 -6.902 1.00 87.44 110 PHE A N 1
ATOM 895 C CA . PHE A 1 110 ? 2.122 -7.528 -7.116 1.00 87.44 110 PHE A CA 1
ATOM 896 C C . PHE A 1 110 ? 2.764 -8.671 -6.322 1.00 87.44 110 PHE A C 1
ATOM 898 O O . PHE A 1 110 ? 2.351 -8.970 -5.198 1.00 87.44 110 PHE A O 1
ATOM 905 N N . GLY A 1 111 ? 3.774 -9.325 -6.901 1.00 87.25 111 GLY A N 1
ATOM 906 C CA . GLY A 1 111 ? 4.470 -10.429 -6.237 1.00 87.25 111 GLY A CA 1
ATOM 907 C C . GLY A 1 111 ? 4.930 -11.555 -7.155 1.00 87.25 111 GLY A C 1
ATOM 908 O O . GLY A 1 111 ? 4.882 -11.459 -8.380 1.00 87.25 111 GLY A O 1
ATOM 909 N N . HIS A 1 112 ? 5.404 -12.631 -6.534 1.00 88.88 112 HIS A N 1
ATOM 910 C CA . HIS A 1 112 ? 5.908 -13.825 -7.204 1.00 88.88 112 HIS A CA 1
ATOM 911 C C . HIS A 1 112 ? 4.822 -14.897 -7.287 1.00 88.88 112 HIS A C 1
ATOM 913 O O . HIS A 1 112 ? 4.193 -15.246 -6.283 1.00 88.88 112 HIS A O 1
ATOM 919 N N . TYR A 1 113 ? 4.615 -15.446 -8.480 1.00 89.81 113 TYR A N 1
ATOM 920 C CA . TYR A 1 113 ? 3.572 -16.436 -8.719 1.00 89.81 113 TYR A CA 1
ATOM 921 C C . TYR A 1 113 ? 4.036 -17.512 -9.694 1.00 89.81 113 TYR A C 1
ATOM 923 O O . TYR A 1 113 ? 4.889 -17.299 -10.556 1.00 89.81 113 TYR A O 1
ATOM 931 N N . LEU A 1 114 ? 3.420 -18.682 -9.554 1.00 90.75 114 LEU A N 1
ATOM 932 C CA . LEU A 1 114 ? 3.369 -19.688 -10.596 1.00 90.75 114 LEU A CA 1
ATOM 933 C C . LEU A 1 114 ? 2.239 -19.319 -11.556 1.00 90.75 114 LEU A C 1
ATOM 935 O O . LEU A 1 114 ? 1.058 -19.331 -11.187 1.00 90.75 114 LEU A O 1
ATOM 939 N N . PHE A 1 115 ? 2.616 -19.018 -12.788 1.00 91.44 115 PHE A N 1
ATOM 940 C CA . PHE A 1 115 ? 1.708 -18.653 -13.859 1.00 91.44 115 PHE A CA 1
ATOM 941 C C . PHE A 1 115 ? 1.486 -19.828 -14.808 1.00 91.44 115 PHE A C 1
ATOM 943 O O . PHE A 1 115 ? 2.337 -20.709 -14.961 1.00 91.44 115 PHE A O 1
ATOM 950 N N . ARG A 1 116 ? 0.332 -19.829 -15.475 1.00 92.50 116 ARG A N 1
ATOM 951 C CA . ARG A 1 116 ? 0.028 -20.723 -16.592 1.00 92.50 116 ARG A CA 1
ATOM 952 C C . ARG A 1 116 ? -0.545 -19.929 -17.749 1.00 92.50 116 ARG A C 1
ATOM 954 O O . ARG A 1 116 ? -1.448 -19.118 -17.560 1.00 92.50 116 ARG A O 1
ATOM 961 N N . ILE A 1 117 ? -0.032 -20.206 -18.940 1.00 91.19 117 ILE A N 1
ATOM 962 C CA . ILE A 1 117 ? -0.542 -19.641 -20.187 1.00 91.19 117 ILE A CA 1
ATOM 963 C C . ILE A 1 117 ? -1.758 -20.473 -20.597 1.00 91.19 117 ILE A C 1
ATOM 965 O O . ILE A 1 117 ? -1.625 -21.656 -20.903 1.00 91.19 117 ILE A O 1
ATOM 969 N N . ASP A 1 118 ? -2.945 -19.880 -20.555 1.00 86.81 118 ASP A N 1
ATOM 970 C CA . ASP A 1 118 ? -4.205 -20.577 -20.825 1.00 86.81 118 ASP A CA 1
ATOM 971 C C . ASP A 1 118 ? -4.614 -20.495 -22.287 1.00 86.81 118 ASP A C 1
ATOM 973 O O . ASP A 1 118 ? -5.078 -21.483 -22.852 1.00 86.81 118 ASP A O 1
ATOM 977 N N . ALA A 1 119 ? -4.413 -19.334 -22.898 1.00 85.00 119 ALA A N 1
ATOM 978 C CA . ALA A 1 119 ? -4.703 -19.113 -24.300 1.00 85.00 119 ALA A CA 1
ATOM 979 C C . ALA A 1 119 ? -3.803 -18.016 -24.859 1.00 85.00 119 ALA A C 1
ATOM 981 O O . ALA A 1 119 ? -3.281 -17.173 -24.122 1.00 85.00 119 ALA A O 1
ATOM 982 N N . VAL A 1 120 ? -3.654 -18.020 -26.179 1.00 85.44 120 VAL A N 1
ATOM 983 C CA . VAL A 1 120 ? -3.059 -16.906 -26.904 1.00 85.44 120 VAL A CA 1
ATOM 984 C C . VAL A 1 120 ? -4.011 -16.478 -28.001 1.00 85.44 120 VAL A C 1
ATOM 986 O O . VAL A 1 120 ? -4.403 -17.295 -28.831 1.00 85.44 120 VAL A O 1
ATOM 989 N N . ASN A 1 121 ? -4.359 -15.197 -27.995 1.00 83.81 121 ASN A N 1
ATOM 990 C CA . ASN A 1 121 ? -5.264 -14.601 -28.961 1.00 83.81 121 ASN A CA 1
ATOM 991 C C . ASN A 1 121 ? -4.509 -13.553 -29.771 1.00 83.81 121 ASN A C 1
ATOM 993 O O . ASN A 1 121 ? -3.789 -12.729 -29.212 1.00 83.81 121 ASN A O 1
ATOM 997 N N . ILE A 1 122 ? -4.694 -13.569 -31.086 1.00 80.81 122 ILE A N 1
ATOM 998 C CA . ILE A 1 122 ? -4.183 -12.519 -31.965 1.00 80.81 122 ILE A CA 1
ATOM 999 C C . ILE A 1 122 ? -5.330 -11.533 -32.169 1.00 80.81 122 ILE A C 1
ATOM 1001 O O . ILE A 1 122 ? -6.336 -11.863 -32.794 1.00 80.81 122 ILE A O 1
ATOM 1005 N N . MET A 1 123 ? -5.209 -10.345 -31.584 1.00 78.12 123 MET A N 1
ATOM 1006 C CA . MET A 1 123 ? -6.217 -9.292 -31.656 1.00 78.12 123 MET A CA 1
ATOM 1007 C C . MET A 1 123 ? -5.709 -8.171 -32.555 1.00 78.12 123 MET A C 1
ATOM 1009 O O . MET A 1 123 ? -4.973 -7.288 -32.121 1.00 78.12 123 MET A O 1
ATOM 1013 N N . GLY A 1 124 ? -6.097 -8.220 -33.831 1.00 78.12 124 GLY A N 1
ATOM 1014 C CA . GLY A 1 124 ? -5.669 -7.245 -34.832 1.00 78.12 124 GLY A CA 1
ATOM 1015 C C . GLY A 1 124 ? -4.153 -7.262 -35.012 1.00 78.12 124 GLY A C 1
ATOM 1016 O O . GLY A 1 124 ? -3.620 -8.140 -35.681 1.00 78.12 124 GLY A O 1
ATOM 1017 N N . ASN A 1 125 ? -3.478 -6.293 -34.397 1.00 80.56 125 ASN A N 1
ATOM 1018 C CA . ASN A 1 125 ? -2.036 -6.090 -34.499 1.00 80.56 125 ASN A CA 1
ATOM 1019 C C . ASN A 1 125 ? -1.277 -6.405 -33.191 1.00 80.56 125 ASN A C 1
ATOM 1021 O O . ASN A 1 125 ? -0.130 -6.000 -33.017 1.00 80.56 125 ASN A O 1
ATOM 1025 N N . GLU A 1 126 ? -1.907 -7.123 -32.262 1.00 84.19 126 GLU A N 1
ATOM 1026 C CA . GLU A 1 126 ? -1.335 -7.495 -30.968 1.00 84.19 126 GLU A CA 1
ATOM 1027 C C . GLU A 1 126 ? -1.508 -8.995 -30.693 1.00 84.19 126 GLU A C 1
ATOM 1029 O O . GLU A 1 126 ? -2.570 -9.576 -30.928 1.00 84.19 126 GLU A O 1
ATOM 1034 N N . ILE A 1 127 ? -0.465 -9.615 -30.138 1.00 85.00 127 ILE A N 1
ATOM 1035 C CA . ILE A 1 127 ? -0.537 -10.951 -29.546 1.00 85.00 127 ILE A CA 1
ATOM 1036 C C . ILE A 1 127 ? -0.842 -10.801 -28.051 1.00 85.00 127 ILE A C 1
ATOM 1038 O O . ILE A 1 127 ? 0.005 -10.362 -27.274 1.00 85.00 127 ILE A O 1
ATOM 1042 N N . 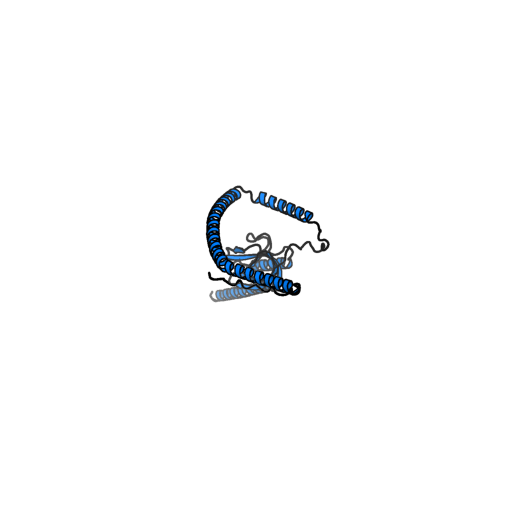VAL A 1 128 ? -2.049 -11.193 -27.644 1.00 86.25 128 VAL A N 1
ATOM 1043 C CA . VAL A 1 128 ? -2.510 -11.151 -26.251 1.00 86.25 128 VAL A CA 1
ATOM 1044 C C . VAL A 1 128 ? -2.381 -12.533 -25.620 1.00 86.25 128 VAL A C 1
ATOM 1046 O O . VAL A 1 128 ? -3.066 -13.483 -26.010 1.00 86.25 128 VAL A O 1
ATOM 1049 N N . LEU A 1 129 ? -1.534 -12.642 -24.598 1.00 87.50 129 LEU A N 1
ATOM 1050 C CA . LEU A 1 129 ? -1.414 -13.846 -23.777 1.00 87.50 129 LEU A CA 1
ATOM 1051 C C . LEU A 1 129 ? -2.415 -13.784 -22.618 1.00 87.50 129 LEU A C 1
ATOM 1053 O O . LEU A 1 129 ? -2.358 -12.879 -21.783 1.00 87.50 129 LEU A O 1
ATOM 1057 N N . GLN A 1 130 ? -3.307 -14.771 -22.536 1.00 88.31 130 GLN A N 1
ATOM 1058 C CA . GLN A 1 130 ? -4.167 -14.963 -21.372 1.00 88.31 130 GLN A CA 1
ATOM 1059 C C . GLN A 1 130 ? -3.437 -15.838 -20.360 1.00 88.31 130 GLN A C 1
ATOM 1061 O O . GLN A 1 130 ? -3.231 -17.036 -20.575 1.00 88.31 130 GLN A O 1
ATOM 1066 N N . ILE A 1 131 ? -3.030 -15.224 -19.254 1.00 90.44 131 ILE A N 1
ATOM 1067 C CA . ILE A 1 131 ? -2.257 -15.880 -18.204 1.00 90.44 131 ILE A CA 1
ATOM 1068 C C . ILE A 1 131 ? -3.099 -15.962 -16.937 1.00 90.44 131 ILE A C 1
ATOM 1070 O O . ILE A 1 131 ? -3.622 -14.955 -16.462 1.00 90.44 131 ILE A O 1
ATOM 1074 N N . LYS A 1 132 ? -3.188 -17.164 -16.362 1.00 89.25 132 LYS A N 1
ATOM 1075 C CA . LYS A 1 132 ? -3.787 -17.384 -15.046 1.00 89.25 132 LYS A CA 1
ATOM 1076 C C . LYS A 1 132 ? -2.721 -17.526 -13.974 1.00 89.25 132 LYS A C 1
ATOM 1078 O O . LYS A 1 132 ? -1.712 -18.213 -14.151 1.00 89.25 132 LYS A O 1
ATOM 1083 N N . GLN A 1 133 ? -2.990 -16.903 -12.835 1.00 89.25 133 GLN A N 1
ATOM 1084 C CA . GLN A 1 133 ? -2.242 -17.102 -11.600 1.00 89.25 133 GLN A CA 1
ATOM 1085 C C . GLN A 1 133 ? -2.725 -18.403 -10.949 1.00 89.25 133 GLN A C 1
ATOM 1087 O O . GLN A 1 133 ? -3.915 -18.548 -10.678 1.00 89.25 133 GLN A O 1
ATOM 1092 N N . ILE A 1 134 ? -1.823 -19.363 -10.727 1.00 85.62 134 ILE A N 1
ATOM 1093 C CA . ILE A 1 134 ? -2.164 -20.637 -10.071 1.00 85.62 134 ILE A CA 1
ATOM 1094 C C . ILE A 1 134 ? -1.908 -20.543 -8.572 1.00 85.62 134 ILE A C 1
ATOM 1096 O O . ILE A 1 134 ? -2.767 -20.884 -7.763 1.00 85.62 134 ILE A O 1
ATOM 1100 N N . LYS A 1 135 ? -0.691 -20.143 -8.196 1.00 84.44 135 LYS A N 1
ATOM 1101 C CA . LYS A 1 135 ? -0.239 -20.164 -6.806 1.00 84.44 135 LYS A CA 1
ATOM 1102 C C . LYS A 1 135 ? 0.750 -19.038 -6.561 1.00 84.44 135 LYS A C 1
ATOM 1104 O O . LYS A 1 135 ? 1.633 -18.809 -7.383 1.00 84.44 135 LYS A O 1
ATOM 1109 N N . ARG A 1 136 ? 0.638 -18.379 -5.409 1.00 80.62 136 ARG A N 1
ATOM 1110 C CA . ARG A 1 136 ? 1.676 -17.472 -4.917 1.00 80.62 136 ARG A CA 1
ATOM 1111 C C . ARG A 1 136 ? 2.932 -18.272 -4.576 1.00 80.62 136 ARG A C 1
ATOM 1113 O O . ARG A 1 136 ? 2.865 -19.274 -3.864 1.00 80.62 136 ARG A O 1
ATOM 1120 N N . HIS A 1 137 ? 4.057 -17.855 -5.130 1.00 70.94 137 HIS A N 1
ATOM 1121 C CA . HIS A 1 137 ? 5.356 -18.448 -4.864 1.00 70.94 137 HIS A CA 1
ATOM 1122 C C . HIS A 1 137 ? 6.138 -17.463 -4.009 1.00 70.94 137 HIS A C 1
ATOM 1124 O O . HIS A 1 137 ? 6.707 -16.524 -4.540 1.00 70.94 137 HIS A O 1
ATOM 1130 N N . ASP A 1 138 ? 6.161 -17.633 -2.690 1.00 62.66 138 ASP A N 1
ATOM 1131 C CA . ASP A 1 138 ? 7.040 -16.806 -1.868 1.00 62.66 138 ASP A CA 1
ATOM 1132 C C . ASP A 1 138 ? 8.490 -17.228 -2.161 1.00 62.66 138 ASP A C 1
ATOM 1134 O O . ASP A 1 138 ? 8.949 -18.295 -1.753 1.00 62.66 138 ASP A O 1
ATOM 1138 N N . SER A 1 139 ? 9.201 -16.396 -2.924 1.00 51.41 139 SER A N 1
ATOM 1139 C CA . SER A 1 139 ? 10.582 -16.594 -3.392 1.00 51.41 139 SER A CA 1
ATOM 1140 C C . SER A 1 139 ? 11.624 -16.635 -2.261 1.00 51.41 139 SER A C 1
ATOM 1142 O O . SER A 1 139 ? 12.822 -16.746 -2.510 1.00 51.41 139 SER A O 1
ATOM 1144 N N . THR A 1 140 ? 11.192 -16.632 -0.999 1.00 48.53 140 THR A N 1
ATOM 1145 C CA . THR A 1 140 ? 12.034 -16.749 0.197 1.00 48.53 140 THR A CA 1
ATOM 1146 C C . THR A 1 140 ? 12.597 -18.157 0.441 1.00 48.53 140 THR A C 1
ATOM 1148 O O . THR A 1 140 ? 13.273 -18.365 1.446 1.00 48.53 140 THR A O 1
ATOM 1151 N N . ASN A 1 141 ? 12.381 -19.129 -0.458 1.00 44.25 141 ASN A N 1
ATOM 1152 C CA . ASN A 1 141 ? 12.775 -20.529 -0.235 1.00 44.25 141 ASN A CA 1
ATOM 1153 C C . ASN A 1 141 ? 13.581 -21.206 -1.360 1.00 44.25 141 ASN A C 1
ATOM 1155 O O . ASN A 1 141 ? 13.676 -22.430 -1.363 1.00 44.25 141 ASN A O 1
ATOM 1159 N N . ILE A 1 142 ? 14.233 -20.471 -2.269 1.00 49.31 142 ILE A N 1
ATOM 1160 C CA . ILE A 1 142 ? 15.121 -21.112 -3.270 1.00 49.31 142 ILE A CA 1
ATOM 1161 C C . ILE A 1 142 ? 16.471 -21.566 -2.657 1.00 49.31 142 ILE A C 1
ATOM 1163 O O . ILE A 1 142 ? 17.147 -22.416 -3.221 1.00 49.31 142 ILE A O 1
ATOM 1167 N N . ASN A 1 143 ? 16.795 -21.158 -1.420 1.00 42.38 143 ASN A N 1
ATOM 1168 C CA . ASN A 1 143 ? 17.957 -21.669 -0.668 1.00 42.38 143 ASN A CA 1
ATOM 1169 C C . ASN A 1 143 ? 17.615 -22.600 0.518 1.00 42.38 143 ASN A C 1
ATOM 1171 O O . ASN A 1 143 ? 18.507 -22.947 1.289 1.00 42.38 143 ASN A O 1
ATOM 1175 N N . LYS A 1 144 ? 16.360 -23.050 0.690 1.00 43.53 144 LYS A N 1
ATOM 1176 C CA . LYS A 1 144 ? 15.967 -23.918 1.828 1.00 43.53 144 LYS A CA 1
ATOM 1177 C C . LYS A 1 144 ? 15.755 -25.392 1.474 1.00 43.53 144 LYS A C 1
ATOM 1179 O O . LYS A 1 144 ? 15.000 -26.086 2.142 1.00 43.53 144 LYS A O 1
ATOM 1184 N N . SER A 1 145 ? 16.458 -25.917 0.475 1.00 41.88 145 SER A N 1
ATOM 1185 C CA . SER A 1 145 ? 16.455 -27.367 0.210 1.00 41.88 145 SER A CA 1
ATOM 1186 C C . SER A 1 145 ? 17.431 -28.168 1.086 1.00 41.88 145 SER A C 1
ATOM 1188 O O . SER A 1 145 ? 17.541 -29.374 0.891 1.00 41.88 145 SER A O 1
ATOM 1190 N N . LYS A 1 146 ? 18.138 -27.546 2.045 1.00 44.22 146 LYS A N 1
ATOM 1191 C CA . LYS A 1 146 ? 18.997 -28.271 3.007 1.00 44.22 146 LYS A CA 1
ATOM 1192 C C . LYS A 1 146 ? 18.990 -27.774 4.459 1.00 44.22 146 LYS A C 1
ATOM 1194 O O . LYS A 1 146 ? 19.783 -28.270 5.245 1.00 44.22 146 LYS A O 1
ATOM 1199 N N . VAL A 1 147 ? 18.099 -26.865 4.856 1.00 46.78 147 VAL A N 1
ATOM 1200 C CA . VAL A 1 147 ? 18.022 -26.426 6.265 1.00 46.78 147 VAL A CA 1
ATOM 1201 C C . VAL A 1 147 ? 16.562 -26.392 6.712 1.00 46.78 147 VAL A C 1
ATOM 1203 O O . VAL A 1 147 ? 15.920 -25.347 6.762 1.00 46.78 147 VAL A O 1
ATOM 1206 N N . VAL A 1 148 ? 16.018 -27.579 6.974 1.00 49.28 148 VAL A N 1
ATOM 1207 C CA . VAL A 1 148 ? 14.872 -27.774 7.870 1.00 49.28 148 VAL A CA 1
ATOM 1208 C C . VAL A 1 148 ? 15.416 -28.580 9.045 1.00 49.28 148 VAL A C 1
ATOM 1210 O O . VAL A 1 148 ? 15.446 -29.802 8.978 1.00 49.28 148 VAL A O 1
ATOM 1213 N N . GLN A 1 149 ? 15.947 -27.840 10.019 1.00 51.41 149 GLN A N 1
ATOM 1214 C CA . GLN A 1 149 ? 16.597 -28.180 11.300 1.00 51.41 149 GLN A CA 1
ATOM 1215 C C . GLN A 1 149 ? 17.652 -27.066 11.417 1.00 51.41 149 GLN A C 1
ATOM 1217 O O . GLN A 1 149 ? 18.622 -27.075 10.675 1.00 51.41 149 GLN A O 1
ATOM 1222 N N . ASP A 1 150 ? 17.431 -25.930 12.068 1.00 50.59 150 ASP A N 1
ATOM 1223 C CA . ASP A 1 150 ? 16.826 -25.706 13.372 1.00 50.59 150 ASP A CA 1
ATOM 1224 C C . ASP A 1 150 ? 16.141 -24.333 13.395 1.00 50.59 150 ASP A C 1
ATOM 1226 O O . ASP A 1 150 ? 16.542 -23.412 12.685 1.00 50.59 150 ASP A O 1
ATOM 1230 N N . ILE A 1 151 ? 15.091 -24.184 14.198 1.00 52.66 151 ILE A N 1
ATOM 1231 C CA . ILE A 1 151 ? 14.572 -22.866 14.575 1.00 52.66 151 ILE A CA 1
ATOM 1232 C C . ILE A 1 151 ? 15.471 -22.403 15.730 1.00 52.66 151 ILE A C 1
ATOM 1234 O O . ILE A 1 151 ? 15.394 -23.026 16.791 1.00 52.66 151 ILE A O 1
ATOM 1238 N N . PRO A 1 152 ? 16.324 -21.368 15.582 1.00 51.38 152 PRO A N 1
ATOM 1239 C CA . PRO A 1 152 ? 17.082 -20.847 16.711 1.00 51.38 152 PRO A CA 1
ATOM 1240 C C . PRO A 1 152 ? 16.085 -20.263 17.705 1.00 51.38 152 PRO A C 1
ATOM 1242 O O . PRO A 1 152 ? 15.298 -19.373 17.380 1.00 51.38 152 PRO A O 1
ATOM 1245 N N . GLN A 1 153 ? 16.090 -20.802 18.917 1.00 58.12 153 GLN A N 1
ATOM 1246 C CA . GLN A 1 153 ? 15.168 -20.453 19.996 1.00 58.12 153 GLN A CA 1
ATOM 1247 C C . GLN A 1 153 ? 15.521 -19.103 20.654 1.00 58.12 153 GLN A C 1
ATOM 1249 O O . GLN A 1 153 ? 15.076 -18.824 21.766 1.00 58.12 153 GLN A O 1
ATOM 1254 N N . ASP A 1 154 ? 16.315 -18.262 19.982 1.00 68.06 154 ASP A N 1
ATOM 1255 C CA . ASP A 1 154 ? 16.934 -17.083 20.573 1.00 68.06 154 ASP A CA 1
ATOM 1256 C C . ASP A 1 154 ? 16.584 -15.801 19.800 1.00 68.06 154 ASP A C 1
ATOM 1258 O O . ASP A 1 154 ? 17.037 -15.543 18.682 1.00 68.06 154 ASP A O 1
ATOM 1262 N N . TRP A 1 155 ? 15.740 -14.969 20.415 1.00 68.62 155 TRP A N 1
ATOM 1263 C CA . TRP A 1 155 ? 15.218 -13.723 19.838 1.00 68.62 155 TRP A CA 1
ATOM 1264 C C . TRP A 1 155 ? 16.320 -12.713 19.491 1.00 68.62 155 TRP A C 1
ATOM 1266 O O . TRP A 1 155 ? 16.145 -11.880 18.598 1.00 68.62 155 TRP A O 1
ATOM 1276 N N . ASN A 1 156 ? 17.470 -12.802 20.159 1.00 77.25 156 ASN A N 1
ATOM 1277 C CA . ASN A 1 156 ? 18.599 -11.901 19.953 1.00 77.25 156 ASN A CA 1
ATOM 1278 C C . ASN A 1 156 ? 19.215 -12.034 18.555 1.00 77.25 156 ASN A C 1
ATOM 1280 O O . ASN A 1 156 ? 19.572 -11.022 17.951 1.00 77.25 156 ASN A O 1
ATOM 1284 N N . GLU A 1 157 ? 19.273 -13.242 17.993 1.00 69.75 157 GLU A N 1
ATOM 1285 C CA . GLU A 1 157 ? 19.813 -13.451 16.645 1.00 69.75 157 GLU A CA 1
ATOM 1286 C C . GLU A 1 157 ? 18.904 -12.839 15.571 1.00 69.75 157 GLU A C 1
ATOM 1288 O O . GLU A 1 157 ? 19.389 -12.255 14.598 1.00 69.75 157 GLU A O 1
ATOM 1293 N N . TYR A 1 158 ? 17.585 -12.866 15.789 1.00 70.69 158 TYR A N 1
ATOM 1294 C CA . TYR A 1 158 ? 16.612 -12.246 14.890 1.00 70.69 158 TYR A CA 1
ATOM 1295 C C . TYR A 1 158 ? 16.719 -10.716 14.904 1.00 70.69 158 TYR A C 1
ATOM 1297 O O . TYR A 1 158 ? 16.702 -10.079 13.850 1.00 70.69 158 TYR A O 1
ATOM 1305 N N . PHE A 1 159 ? 16.893 -10.107 16.083 1.00 72.81 159 PHE A N 1
ATOM 1306 C CA . PHE A 1 159 ? 17.097 -8.659 16.197 1.00 72.81 159 PHE A CA 1
ATOM 1307 C C . PHE A 1 159 ? 18.421 -8.200 15.581 1.00 72.81 159 PHE A C 1
ATOM 1309 O O . PHE A 1 159 ? 18.463 -7.135 14.962 1.00 72.81 159 PHE A O 1
ATOM 1316 N N . ILE A 1 160 ? 19.485 -8.998 15.699 1.00 75.31 160 ILE A N 1
ATOM 1317 C CA . ILE A 1 160 ? 20.778 -8.693 15.075 1.00 75.31 160 ILE A CA 1
ATOM 1318 C C . ILE A 1 160 ? 20.661 -8.768 13.546 1.00 75.31 160 ILE A C 1
ATOM 1320 O O . ILE A 1 160 ? 21.070 -7.827 12.864 1.00 75.31 160 ILE A O 1
ATOM 1324 N N . GLN A 1 161 ? 20.011 -9.800 13.000 1.00 73.31 161 GLN A N 1
ATOM 1325 C CA . GLN A 1 161 ? 19.766 -9.913 11.555 1.00 73.31 161 GLN A CA 1
ATOM 1326 C C . GLN A 1 161 ? 18.848 -8.807 11.020 1.00 73.31 161 GLN A C 1
ATOM 1328 O O . GLN A 1 161 ? 19.092 -8.274 9.935 1.00 73.31 161 GLN A O 1
ATOM 1333 N N . LEU A 1 162 ? 17.828 -8.408 11.787 1.00 69.69 162 LEU A N 1
ATOM 1334 C CA . LEU A 1 162 ? 16.933 -7.308 11.429 1.00 69.69 162 LEU A CA 1
ATOM 1335 C C . LEU A 1 162 ? 17.674 -5.967 11.426 1.00 69.69 162 LEU A C 1
ATOM 1337 O O . LEU A 1 162 ? 17.512 -5.172 10.502 1.00 69.69 162 LEU A O 1
ATOM 1341 N N . LYS A 1 163 ? 18.528 -5.727 12.426 1.00 76.25 163 LYS A N 1
ATOM 1342 C CA . LYS A 1 163 ? 19.367 -4.527 12.503 1.00 76.25 163 LYS A CA 1
ATOM 1343 C C . LYS A 1 163 ? 20.344 -4.460 11.332 1.00 76.25 163 LYS A C 1
ATOM 1345 O O . LYS A 1 163 ? 20.512 -3.393 10.746 1.00 76.25 163 LYS A O 1
ATOM 1350 N N . GLN A 1 164 ? 20.941 -5.590 10.968 1.00 75.12 164 GLN A N 1
ATOM 1351 C CA . GLN A 1 164 ? 21.914 -5.671 9.883 1.00 75.12 164 GLN A CA 1
ATOM 1352 C C . GLN A 1 164 ? 21.248 -5.510 8.507 1.00 75.12 164 GLN A C 1
ATOM 1354 O O . GLN A 1 164 ? 21.656 -4.652 7.732 1.00 75.12 164 GLN A O 1
ATOM 1359 N N . SER A 1 165 ? 20.120 -6.188 8.261 1.00 69.69 165 SER A N 1
ATOM 1360 C CA . SER A 1 165 ? 19.318 -5.988 7.041 1.00 69.69 165 SER A CA 1
ATOM 1361 C C . SER A 1 165 ? 18.716 -4.586 6.935 1.00 69.69 165 SER A C 1
ATOM 1363 O O . SER A 1 165 ? 18.566 -4.066 5.830 1.00 69.69 165 SER A O 1
ATOM 1365 N N . CYS A 1 166 ? 18.355 -3.959 8.056 1.00 68.50 166 CYS A N 1
ATOM 1366 C CA . CYS A 1 166 ? 17.888 -2.576 8.061 1.00 68.50 166 CYS A CA 1
ATOM 1367 C C . CYS A 1 166 ? 19.034 -1.631 7.698 1.00 68.50 166 CYS A C 1
ATOM 1369 O O . CYS A 1 166 ? 18.880 -0.823 6.792 1.00 68.50 166 CYS A O 1
ATOM 1371 N N . SER A 1 167 ? 20.198 -1.783 8.332 1.00 73.69 167 SER A N 1
ATOM 1372 C CA . SER A 1 167 ? 21.375 -0.949 8.080 1.00 73.69 167 SER A CA 1
ATOM 1373 C C . SER A 1 167 ? 21.831 -1.012 6.622 1.00 73.69 167 SER A C 1
ATOM 1375 O O . SER A 1 167 ? 22.049 0.031 6.009 1.00 73.69 167 SER A O 1
ATOM 1377 N N . ASP A 1 168 ? 21.919 -2.208 6.039 1.00 70.00 168 ASP A N 1
ATOM 1378 C CA . ASP A 1 168 ? 22.464 -2.384 4.689 1.00 70.00 168 ASP A CA 1
ATOM 1379 C C . ASP A 1 168 ? 21.496 -1.872 3.609 1.00 70.00 168 ASP A C 1
ATOM 1381 O O . ASP A 1 168 ? 21.899 -1.164 2.680 1.00 70.00 168 ASP A O 1
ATOM 1385 N N . ASN A 1 169 ? 20.192 -2.123 3.776 1.00 71.19 169 ASN A N 1
ATOM 1386 C CA . ASN A 1 169 ? 19.166 -1.566 2.891 1.00 71.19 169 ASN A CA 1
ATOM 1387 C C . ASN A 1 169 ? 19.017 -0.050 3.069 1.00 71.19 169 ASN A C 1
ATOM 1389 O O . ASN A 1 169 ? 18.782 0.671 2.098 1.00 71.19 169 ASN A O 1
ATOM 1393 N N . MET A 1 170 ? 19.183 0.450 4.293 1.00 69.50 170 MET A N 1
ATOM 1394 C CA . MET A 1 170 ? 19.101 1.872 4.598 1.00 69.50 170 MET A CA 1
ATOM 1395 C C . MET A 1 1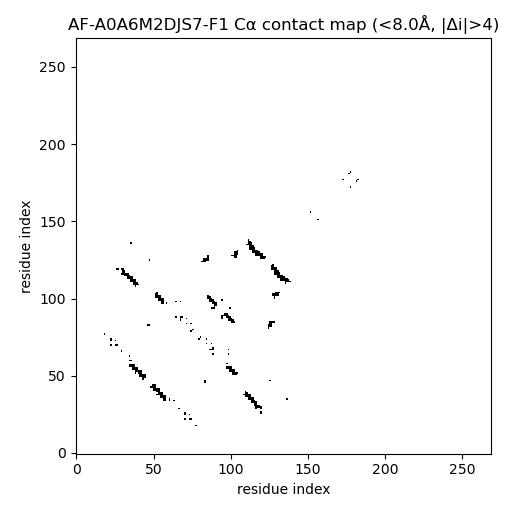70 ? 20.324 2.623 4.067 1.00 69.50 170 MET A C 1
ATOM 1397 O O . MET A 1 170 ? 20.144 3.695 3.512 1.00 69.50 170 MET A O 1
ATOM 1401 N N . LEU A 1 171 ? 21.540 2.071 4.113 1.00 68.88 171 LEU A N 1
ATOM 1402 C CA . LEU A 1 171 ? 22.735 2.672 3.498 1.00 68.88 171 LEU A CA 1
ATOM 1403 C C . LEU A 1 171 ? 22.636 2.743 1.968 1.00 68.88 171 LEU A C 1
ATOM 1405 O O . LEU A 1 171 ? 22.965 3.773 1.373 1.00 68.88 171 LEU A O 1
ATOM 1409 N N . TYR A 1 172 ? 22.126 1.690 1.325 1.00 67.88 172 TYR A N 1
ATOM 1410 C CA . TYR A 1 172 ? 21.878 1.690 -0.120 1.00 67.88 172 TYR A CA 1
ATOM 1411 C C . TYR A 1 172 ? 20.790 2.702 -0.513 1.00 67.88 172 TYR A C 1
ATOM 1413 O O . TYR A 1 172 ? 20.926 3.434 -1.494 1.00 67.88 172 TYR A O 1
ATOM 1421 N N . PHE A 1 173 ? 19.727 2.802 0.288 1.00 66.25 173 PHE A N 1
ATOM 1422 C CA . PHE A 1 173 ? 18.674 3.794 0.091 1.00 66.25 173 PHE A CA 1
ATOM 1423 C C . PHE A 1 173 ? 19.182 5.218 0.348 1.00 66.25 173 PHE A C 1
ATOM 1425 O O . PHE A 1 173 ? 18.928 6.109 -0.451 1.00 66.25 173 PHE A O 1
ATOM 1432 N N . LEU A 1 174 ? 19.956 5.445 1.410 1.00 66.56 174 LEU A N 1
ATOM 1433 C CA . LEU A 1 174 ? 20.535 6.748 1.736 1.00 66.56 174 LEU A CA 1
ATOM 1434 C C . LEU A 1 174 ? 21.447 7.232 0.610 1.00 66.56 174 LEU A C 1
ATOM 1436 O O . LEU A 1 174 ? 21.299 8.359 0.159 1.00 66.56 174 LEU A O 1
ATOM 1440 N N . THR A 1 175 ? 22.332 6.382 0.098 1.00 68.50 175 THR A N 1
ATOM 1441 C CA . THR A 1 175 ? 23.283 6.779 -0.952 1.00 68.50 175 THR A CA 1
ATOM 1442 C C . THR A 1 175 ? 22.618 7.026 -2.310 1.00 68.50 175 THR A C 1
ATOM 1444 O O . THR A 1 175 ? 22.991 7.977 -2.993 1.00 68.50 175 THR A O 1
ATOM 1447 N N . ASN A 1 176 ? 21.590 6.254 -2.683 1.00 67.19 176 ASN A N 1
ATOM 1448 C CA . ASN A 1 176 ? 20.909 6.417 -3.976 1.00 67.19 176 ASN A CA 1
ATOM 1449 C C . ASN A 1 176 ? 19.727 7.402 -3.958 1.00 67.19 176 ASN A C 1
ATOM 1451 O O . ASN A 1 176 ? 19.357 7.938 -5.004 1.00 67.19 176 ASN A O 1
ATOM 1455 N N . VAL A 1 177 ? 19.122 7.666 -2.796 1.00 64.62 177 VAL A N 1
ATOM 1456 C CA . VAL A 1 177 ? 17.963 8.569 -2.666 1.00 64.62 177 VAL A CA 1
ATOM 1457 C C . VAL A 1 177 ? 18.376 9.986 -2.249 1.00 64.62 177 VAL A C 1
ATOM 1459 O O . VAL A 1 177 ? 17.671 10.929 -2.624 1.00 64.62 177 VAL A O 1
ATOM 1462 N N . PHE A 1 178 ? 19.536 10.182 -1.596 1.00 65.38 178 PHE A N 1
ATOM 1463 C CA . PHE A 1 178 ? 20.120 11.510 -1.322 1.00 65.38 178 PHE A CA 1
ATOM 1464 C C . PHE A 1 178 ? 20.716 12.161 -2.584 1.00 65.38 178 PHE A C 1
ATOM 1466 O O . PHE A 1 178 ? 21.911 12.426 -2.689 1.00 65.38 178 PHE A O 1
ATOM 1473 N N . THR A 1 179 ? 19.868 12.502 -3.549 1.00 75.81 179 THR A N 1
ATOM 1474 C CA . THR A 1 179 ? 20.196 13.538 -4.537 1.00 75.81 179 THR A CA 1
ATOM 1475 C C . THR A 1 179 ? 19.570 14.861 -4.092 1.00 75.81 179 THR A C 1
ATOM 1477 O O . THR A 1 179 ? 18.460 14.888 -3.557 1.00 75.81 179 THR A O 1
ATOM 1480 N N . LEU A 1 180 ? 20.265 15.988 -4.292 1.00 74.19 180 LEU A N 1
ATOM 1481 C CA . LEU A 1 180 ? 19.796 17.316 -3.846 1.00 74.19 180 LEU A CA 1
ATOM 1482 C C . LEU A 1 180 ? 18.409 17.676 -4.408 1.00 74.19 180 LEU A C 1
ATOM 1484 O O . LEU A 1 180 ? 17.602 18.333 -3.750 1.00 74.19 180 LEU A O 1
ATOM 1488 N N . THR A 1 181 ? 18.102 17.189 -5.609 1.00 82.62 181 THR A N 1
ATOM 1489 C CA . THR A 1 181 ? 16.797 17.345 -6.257 1.00 82.62 181 THR A CA 1
ATOM 1490 C C . THR A 1 181 ? 15.698 16.556 -5.545 1.00 82.62 181 THR A C 1
ATOM 1492 O O . THR A 1 181 ? 14.585 17.067 -5.395 1.00 82.62 181 THR A O 1
ATOM 1495 N N . ASN A 1 182 ? 15.998 15.349 -5.061 1.00 81.00 182 ASN A N 1
ATOM 1496 C CA . ASN A 1 182 ? 15.069 14.540 -4.276 1.00 81.00 182 ASN A CA 1
ATOM 1497 C C . ASN A 1 182 ? 14.844 15.136 -2.887 1.00 81.00 182 ASN A C 1
ATOM 1499 O O . ASN A 1 182 ? 13.704 15.178 -2.438 1.00 81.00 182 ASN A O 1
ATOM 1503 N N . ILE A 1 183 ? 15.881 15.681 -2.246 1.00 85.00 183 ILE A N 1
ATOM 1504 C CA . ILE A 1 183 ? 15.771 16.338 -0.933 1.00 85.00 183 ILE A CA 1
ATOM 1505 C C . ILE A 1 183 ? 14.881 17.581 -1.010 1.00 85.00 183 ILE A C 1
ATOM 1507 O O . ILE A 1 183 ? 14.008 17.764 -0.165 1.00 85.00 183 ILE A O 1
ATOM 1511 N N . LEU A 1 184 ? 15.037 18.416 -2.042 1.00 85.94 184 LEU A N 1
ATOM 1512 C CA . LEU A 1 184 ? 14.182 19.594 -2.224 1.00 85.94 184 LEU A CA 1
ATOM 1513 C C . LEU A 1 184 ? 12.717 19.215 -2.480 1.00 85.94 184 LEU A C 1
ATOM 1515 O O . LEU A 1 184 ? 11.811 19.852 -1.940 1.00 85.94 184 LEU A O 1
ATOM 1519 N N . LYS A 1 185 ? 12.466 18.169 -3.277 1.00 86.81 185 LYS A N 1
ATOM 1520 C CA . LYS A 1 185 ? 11.107 17.650 -3.509 1.00 86.81 185 LYS A CA 1
ATOM 1521 C C . LYS A 1 185 ? 10.514 17.029 -2.241 1.00 86.81 185 LYS A C 1
ATOM 1523 O O . LYS A 1 185 ? 9.362 17.309 -1.918 1.00 86.81 185 LYS A O 1
ATOM 1528 N N . ALA A 1 186 ? 11.302 16.252 -1.501 1.00 88.50 186 ALA A N 1
ATOM 1529 C CA . ALA A 1 186 ? 10.900 15.645 -0.237 1.00 88.50 186 ALA A CA 1
ATOM 1530 C C . ALA A 1 186 ? 10.606 16.705 0.830 1.00 88.50 186 ALA A C 1
ATOM 1532 O O . ALA A 1 186 ? 9.594 16.610 1.510 1.00 88.50 186 ALA A O 1
ATOM 1533 N N . SER A 1 187 ? 11.420 17.758 0.924 1.00 90.50 187 SER A N 1
ATOM 1534 C CA . SER A 1 187 ? 11.191 18.883 1.838 1.00 90.50 187 SER A CA 1
ATOM 1535 C C . SER A 1 187 ? 9.862 19.589 1.549 1.00 90.50 187 SER A C 1
ATOM 1537 O O . SER A 1 187 ? 9.054 19.785 2.457 1.00 90.50 187 SER A O 1
ATOM 1539 N N . LYS A 1 188 ? 9.566 19.875 0.272 1.00 92.81 188 LYS A N 1
ATOM 1540 C CA . LYS A 1 188 ? 8.264 20.435 -0.135 1.00 92.81 188 LYS A CA 1
ATOM 1541 C C . LYS A 1 188 ? 7.103 19.507 0.225 1.00 92.81 188 LYS A C 1
ATOM 1543 O O . LYS A 1 188 ? 6.085 19.975 0.725 1.00 92.81 188 LYS A O 1
ATOM 1548 N N . PHE A 1 189 ? 7.259 18.203 0.003 1.00 94.25 189 PHE A N 1
ATOM 1549 C CA . PHE A 1 189 ? 6.252 17.213 0.379 1.00 94.25 189 PHE A CA 1
ATOM 1550 C C . PHE A 1 189 ? 6.035 17.156 1.898 1.00 94.25 189 PHE A C 1
ATOM 1552 O O . PHE A 1 189 ? 4.893 17.184 2.341 1.00 94.25 189 PHE A O 1
ATOM 1559 N N . ILE A 1 190 ? 7.108 17.149 2.694 1.00 93.81 190 ILE A N 1
ATOM 1560 C CA . ILE A 1 190 ? 7.046 17.144 4.163 1.00 93.81 190 ILE A CA 1
ATOM 1561 C C . ILE A 1 190 ? 6.350 18.403 4.678 1.00 93.81 190 ILE A C 1
ATOM 1563 O O . ILE A 1 190 ? 5.519 18.311 5.577 1.00 93.81 190 ILE A O 1
ATOM 1567 N N . PHE A 1 191 ? 6.634 19.569 4.094 1.00 96.25 191 PHE A N 1
ATOM 1568 C CA . PHE A 1 191 ? 5.970 20.812 4.477 1.00 96.25 191 PHE A CA 1
ATOM 1569 C C . PHE A 1 191 ? 4.457 20.752 4.231 1.00 96.25 191 PHE A C 1
ATOM 1571 O O . PHE A 1 191 ? 3.665 21.079 5.113 1.00 96.25 191 PHE A O 1
ATOM 1578 N N . ILE A 1 192 ? 4.050 20.271 3.053 1.00 96.94 192 ILE A N 1
ATOM 1579 C CA . ILE A 1 192 ? 2.638 20.080 2.710 1.00 96.94 192 ILE A CA 1
ATOM 1580 C C . ILE A 1 192 ? 1.990 19.062 3.658 1.00 96.94 192 ILE A C 1
ATOM 1582 O O . ILE A 1 192 ? 0.908 19.307 4.187 1.00 96.94 192 ILE A O 1
ATOM 1586 N N . LEU A 1 193 ? 2.666 17.944 3.917 1.00 95.31 193 LEU A N 1
ATOM 1587 C CA . LEU A 1 193 ? 2.190 16.889 4.805 1.00 95.31 193 LEU A CA 1
ATOM 1588 C C . LEU A 1 193 ? 2.003 17.392 6.239 1.00 95.31 193 LEU A C 1
ATOM 1590 O O . LEU A 1 193 ? 0.977 17.103 6.848 1.00 95.31 193 LEU A O 1
ATOM 1594 N N . LEU A 1 194 ? 2.939 18.186 6.763 1.00 96.50 194 LEU A N 1
ATOM 1595 C CA . LEU A 1 194 ? 2.804 18.819 8.076 1.00 96.50 194 LEU A CA 1
ATOM 1596 C C . LEU A 1 194 ? 1.598 19.756 8.120 1.00 96.50 194 LEU A C 1
ATOM 1598 O O . LEU A 1 194 ? 0.802 19.675 9.053 1.00 96.50 194 LEU A O 1
ATOM 1602 N N . LEU A 1 195 ? 1.417 20.592 7.096 1.00 96.50 195 LEU A N 1
ATOM 1603 C CA . LEU A 1 195 ? 0.295 21.526 7.032 1.00 96.50 195 LEU A CA 1
ATOM 1604 C C . LEU A 1 195 ? -1.050 20.790 7.031 1.00 96.50 195 LEU A C 1
ATOM 1606 O O . LEU A 1 195 ? -1.927 21.120 7.828 1.00 96.50 195 LEU A O 1
ATOM 1610 N N . TYR A 1 196 ? -1.195 19.750 6.206 1.00 97.12 196 TYR A N 1
ATOM 1611 C CA . TYR A 1 196 ? -2.413 18.936 6.176 1.00 97.12 196 TYR A CA 1
ATOM 1612 C C . TYR A 1 196 ? -2.610 18.098 7.440 1.00 97.12 196 TYR A C 1
ATOM 1614 O O . TYR A 1 196 ? -3.749 17.893 7.846 1.00 97.12 196 TYR A O 1
ATOM 1622 N N . THR A 1 197 ? -1.537 17.649 8.093 1.00 96.75 197 THR A N 1
ATOM 1623 C CA . THR A 1 197 ? -1.630 16.931 9.375 1.00 96.75 197 THR A CA 1
ATOM 1624 C C . THR A 1 197 ? -2.137 17.853 10.477 1.00 96.75 197 THR A C 1
ATOM 1626 O O . THR A 1 197 ? -2.988 17.454 11.265 1.00 96.75 197 THR A O 1
ATOM 1629 N N . ILE A 1 198 ? -1.670 19.103 10.508 1.00 97.19 198 ILE A N 1
ATOM 1630 C CA . ILE A 1 198 ? -2.147 20.110 11.460 1.00 97.19 198 ILE A CA 1
ATOM 1631 C C . ILE A 1 198 ? -3.618 20.441 11.184 1.00 97.19 198 ILE A C 1
ATOM 1633 O O . ILE A 1 198 ? -4.434 20.397 12.102 1.00 97.19 198 ILE A O 1
ATOM 1637 N N . LEU A 1 199 ? -3.976 20.717 9.925 1.00 96.56 199 LEU A N 1
ATOM 1638 C CA . LEU A 1 199 ? -5.359 21.016 9.537 1.00 96.56 199 LEU A CA 1
ATOM 1639 C C . LEU A 1 199 ? -6.304 19.847 9.846 1.00 96.56 199 LEU A C 1
ATOM 1641 O O . LEU A 1 199 ? -7.346 20.035 10.471 1.00 96.56 199 LEU A O 1
ATOM 1645 N N . GLY A 1 200 ? -5.910 18.635 9.451 1.00 96.31 200 GLY A N 1
ATOM 1646 C CA . GLY A 1 200 ? -6.642 17.407 9.742 1.00 96.31 200 GLY A CA 1
ATOM 1647 C C . GLY A 1 200 ? -6.740 17.144 11.241 1.00 96.31 200 GLY A C 1
ATOM 1648 O O . GLY A 1 200 ? -7.792 16.732 11.713 1.00 96.31 200 GLY A O 1
ATOM 1649 N N . GLY A 1 201 ? -5.691 17.457 12.005 1.00 96.62 201 GLY A N 1
ATOM 1650 C CA . GLY A 1 201 ? -5.690 17.388 13.463 1.00 96.62 201 GLY A CA 1
ATOM 1651 C C . GLY A 1 201 ? -6.712 18.331 14.094 1.00 96.62 201 GLY A C 1
ATOM 1652 O O . GLY A 1 201 ? -7.465 17.910 14.969 1.00 96.62 201 GLY A O 1
ATOM 1653 N N . PHE A 1 202 ? -6.806 19.577 13.623 1.00 97.12 202 PHE A N 1
ATOM 1654 C CA . PHE A 1 202 ? -7.823 20.518 14.102 1.00 97.12 202 PHE A CA 1
ATOM 1655 C C . PHE A 1 202 ? -9.247 20.027 13.827 1.00 97.12 202 PHE A C 1
ATOM 1657 O O . PHE A 1 202 ? -10.085 20.059 14.728 1.00 97.12 202 PHE A O 1
ATOM 1664 N N . GLU A 1 203 ? -9.524 19.538 12.617 1.00 96.06 203 GLU A N 1
ATOM 1665 C CA . GLU A 1 203 ? -10.844 18.987 12.283 1.00 96.06 203 GLU A CA 1
ATOM 1666 C C . GLU A 1 203 ? -11.145 17.697 13.056 1.00 96.06 203 GLU A C 1
ATOM 1668 O O . GLU A 1 203 ? -12.262 17.494 13.529 1.00 96.06 203 GLU A O 1
ATOM 1673 N N . PHE A 1 204 ? -10.135 16.859 13.285 1.00 96.12 204 PHE A N 1
ATOM 1674 C CA . PHE A 1 204 ? -10.269 15.654 14.094 1.00 96.12 204 PHE A CA 1
ATOM 1675 C C . PHE A 1 204 ? -10.583 15.970 15.561 1.00 96.12 204 PHE A C 1
ATOM 1677 O O . PHE A 1 204 ? -11.441 15.320 16.155 1.00 96.12 204 PHE A O 1
ATOM 1684 N N . ILE A 1 205 ? -9.949 16.993 16.145 1.00 96.62 205 ILE A N 1
ATOM 1685 C CA . ILE A 1 205 ? -10.247 17.441 17.513 1.00 96.62 205 ILE A CA 1
ATOM 1686 C C . ILE A 1 205 ? -11.680 17.969 17.607 1.00 96.62 205 ILE A C 1
ATOM 1688 O O . ILE A 1 205 ? -12.385 17.622 18.554 1.00 96.62 205 ILE A O 1
ATOM 1692 N N . LYS A 1 206 ? -12.137 18.768 16.633 1.00 96.12 206 LYS A N 1
ATOM 1693 C CA . LYS A 1 206 ? -13.535 19.231 16.591 1.00 96.12 206 LYS A CA 1
ATOM 1694 C C . LYS A 1 206 ? -14.503 18.054 16.526 1.00 96.12 206 LYS A C 1
ATOM 1696 O O . LYS A 1 206 ? -15.423 17.977 17.334 1.00 96.12 206 LYS A O 1
ATOM 1701 N N . PHE A 1 207 ? -14.244 17.107 15.626 1.00 96.25 207 PHE A N 1
ATOM 1702 C CA . PHE A 1 207 ? -15.043 15.895 15.491 1.00 96.25 207 PHE A CA 1
ATOM 1703 C C . PHE A 1 207 ? -15.087 15.079 16.791 1.00 96.25 207 PHE A C 1
ATOM 1705 O O . PHE A 1 207 ? -16.163 14.665 17.223 1.00 96.25 207 PHE A O 1
ATOM 1712 N N . LEU A 1 208 ? -13.941 14.877 17.451 1.00 96.06 208 LEU A N 1
ATOM 1713 C CA . LEU A 1 208 ? -13.882 14.206 18.750 1.00 96.06 208 LEU A CA 1
ATOM 1714 C C . LEU A 1 208 ? -14.645 14.975 19.828 1.00 96.06 208 LEU A C 1
ATOM 1716 O O . LEU A 1 208 ? -15.308 14.350 20.654 1.00 96.06 208 LEU A O 1
ATOM 1720 N N . GLY A 1 209 ? -14.577 16.306 19.826 1.00 96.62 209 GLY A N 1
ATOM 1721 C CA . GLY A 1 209 ? -15.342 17.158 20.732 1.00 96.62 209 GLY A CA 1
ATOM 1722 C C . GLY A 1 209 ? -16.846 16.943 20.575 1.00 96.62 209 GLY A C 1
ATOM 1723 O O . GLY A 1 209 ? -17.526 16.622 21.550 1.00 96.62 209 GLY A O 1
ATOM 1724 N N . ASP A 1 210 ? -17.349 17.019 19.344 1.00 96.12 210 ASP A N 1
ATOM 1725 C CA . ASP A 1 210 ? -18.765 16.791 19.038 1.00 96.12 210 ASP A CA 1
ATOM 1726 C C . ASP A 1 210 ? -19.209 15.367 19.391 1.00 96.12 210 ASP A C 1
ATOM 1728 O O . ASP A 1 210 ? -20.265 15.170 20.004 1.00 96.12 210 ASP A O 1
ATOM 1732 N N . LEU A 1 211 ? -18.378 14.367 19.074 1.00 96.12 211 LEU A N 1
ATOM 1733 C CA . LEU A 1 211 ? -18.618 12.973 19.441 1.00 96.12 211 LEU A CA 1
ATOM 1734 C C . LEU A 1 211 ? -18.684 12.804 20.961 1.00 96.12 211 LEU A C 1
ATOM 1736 O O . LEU A 1 211 ? -19.588 12.138 21.459 1.00 96.12 211 LEU A O 1
ATOM 1740 N N . THR A 1 212 ? -17.762 13.425 21.698 1.00 96.62 212 THR A N 1
ATOM 1741 C CA . THR A 1 212 ? -17.694 13.337 23.162 1.00 96.62 212 THR A CA 1
ATOM 1742 C C . THR A 1 212 ? -18.909 13.997 23.800 1.00 96.62 212 THR A C 1
ATOM 1744 O O . THR A 1 212 ? -19.511 13.418 24.700 1.00 96.62 212 THR A O 1
ATOM 1747 N N . ILE A 1 213 ? -19.329 15.168 23.311 1.00 96.38 213 ILE A N 1
ATOM 1748 C CA . ILE A 1 213 ? -20.535 15.848 23.800 1.00 96.38 213 ILE A CA 1
ATOM 1749 C C . ILE A 1 213 ? -21.778 14.994 23.535 1.00 96.38 213 ILE A C 1
ATOM 1751 O O . ILE A 1 213 ? -22.631 14.873 24.415 1.00 96.38 213 ILE A O 1
ATOM 1755 N N . ARG A 1 214 ? -21.894 14.389 22.346 1.00 95.94 214 ARG A N 1
ATOM 1756 C CA . ARG A 1 214 ? -23.004 13.480 22.027 1.00 95.94 214 ARG A CA 1
ATOM 1757 C C . ARG A 1 214 ? -22.972 12.242 22.925 1.00 95.94 214 ARG A C 1
ATOM 1759 O O . ARG A 1 214 ? -23.974 11.918 23.542 1.00 95.94 214 ARG A O 1
ATOM 1766 N N . LEU A 1 215 ? -21.817 11.607 23.093 1.00 95.81 215 LEU A N 1
ATOM 1767 C CA . LEU A 1 215 ? -21.669 10.441 23.965 1.00 95.81 215 LEU A CA 1
ATOM 1768 C C . LEU A 1 215 ? -22.015 10.783 25.421 1.00 95.81 215 LEU A C 1
ATOM 1770 O O . LEU A 1 215 ? -22.697 10.012 26.094 1.00 95.8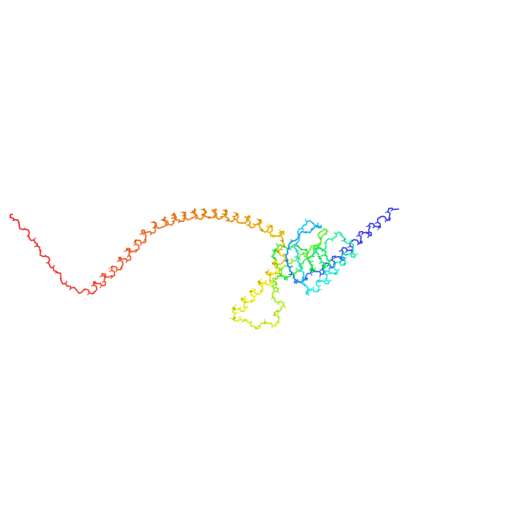1 215 LEU A O 1
ATOM 1774 N N . LEU A 1 216 ? -21.618 11.961 25.904 1.00 96.06 216 LEU A N 1
ATOM 1775 C CA . LEU A 1 216 ? -21.942 12.424 27.252 1.00 96.06 216 LEU A CA 1
ATOM 1776 C C . LEU A 1 216 ? -23.452 12.636 27.444 1.00 96.06 216 LEU A C 1
ATOM 1778 O O . LEU A 1 216 ? -23.992 12.324 28.504 1.00 96.06 216 LEU A O 1
ATOM 1782 N N . LYS A 1 217 ? -24.154 13.144 26.425 1.00 96.38 217 LYS A N 1
ATOM 1783 C CA . LYS A 1 217 ? -25.615 13.311 26.466 1.00 96.38 217 LYS A CA 1
ATOM 1784 C C . LYS A 1 217 ? -26.322 11.960 26.539 1.00 96.38 217 LYS A C 1
ATOM 1786 O O . LYS A 1 217 ? -27.152 11.758 27.426 1.00 96.38 217 LYS A O 1
ATOM 1791 N N . GLU A 1 218 ? -25.945 11.025 25.677 1.00 95.50 218 GLU A N 1
ATOM 1792 C CA . GLU A 1 218 ? -26.538 9.691 25.628 1.00 95.50 218 GLU A CA 1
ATOM 1793 C C . GLU A 1 218 ? -26.221 8.880 26.892 1.00 95.50 218 GLU A C 1
ATOM 1795 O O . GLU A 1 218 ? -27.107 8.235 27.452 1.00 95.50 218 GLU A O 1
ATOM 1800 N N . THR A 1 219 ? -24.993 8.967 27.410 1.00 95.31 219 THR A N 1
ATOM 1801 C CA . THR A 1 219 ? -24.626 8.316 28.680 1.00 95.31 219 THR A CA 1
ATOM 1802 C C . THR A 1 219 ? -25.329 8.952 29.870 1.00 95.31 219 THR A C 1
ATOM 1804 O O . THR A 1 219 ? -25.767 8.226 30.755 1.00 95.31 219 THR A O 1
ATOM 1807 N N . ARG A 1 220 ? -25.528 10.276 29.897 1.00 95.31 220 ARG A N 1
ATOM 1808 C CA . ARG A 1 220 ? -26.338 10.932 30.935 1.00 95.31 220 ARG A CA 1
ATOM 1809 C C . ARG A 1 220 ? -27.780 10.434 30.913 1.00 95.31 220 ARG A C 1
ATOM 1811 O O . ARG A 1 220 ? -28.329 10.167 31.979 1.00 95.31 220 ARG A O 1
ATOM 1818 N N . LEU A 1 221 ? -28.387 10.311 29.731 1.00 94.44 221 LEU A N 1
ATOM 1819 C CA . LEU A 1 221 ? -29.740 9.768 29.585 1.00 94.44 221 LEU A CA 1
ATOM 1820 C C . LEU A 1 221 ? -29.797 8.316 30.081 1.00 94.44 221 LEU A C 1
ATOM 1822 O O . LEU A 1 221 ? -30.688 7.960 30.850 1.00 94.44 221 LEU A O 1
ATOM 1826 N N . PHE A 1 222 ? -28.809 7.506 29.696 1.00 96.50 222 PHE A N 1
ATOM 1827 C CA . PHE A 1 222 ? -28.679 6.125 30.147 1.00 96.50 222 PHE A CA 1
ATOM 1828 C C . PHE A 1 222 ? -28.536 6.032 31.668 1.00 96.50 222 PHE A C 1
ATOM 1830 O O . PHE A 1 222 ? -29.274 5.285 32.299 1.00 96.50 222 PHE A O 1
ATOM 1837 N N . VAL A 1 223 ? -27.641 6.819 32.274 1.00 96.00 223 VAL A N 1
ATOM 1838 C CA . VAL A 1 223 ? -27.441 6.842 33.728 1.00 96.00 223 VAL A CA 1
ATOM 1839 C C . VAL A 1 223 ? -28.718 7.288 34.428 1.00 96.00 223 VAL A C 1
ATOM 1841 O O . VAL A 1 223 ? -29.147 6.611 35.352 1.00 96.00 223 VAL A O 1
ATOM 1844 N N . HIS A 1 224 ? -29.374 8.353 33.959 1.00 95.19 224 HIS A N 1
ATOM 1845 C CA . HIS A 1 224 ? -30.635 8.825 34.535 1.00 95.19 224 HIS A CA 1
ATOM 1846 C C . HIS A 1 224 ? -31.735 7.751 34.490 1.00 95.19 224 HIS A C 1
ATOM 1848 O O . HIS A 1 224 ? -32.514 7.628 35.433 1.00 95.19 224 HIS A O 1
ATOM 1854 N N . ALA A 1 225 ? -31.797 6.954 33.420 1.00 94.69 225 ALA A N 1
ATOM 1855 C CA . ALA A 1 225 ? -32.718 5.823 33.323 1.00 94.69 225 ALA A CA 1
ATOM 1856 C C . ALA A 1 225 ? -32.286 4.626 34.196 1.00 94.69 225 ALA A C 1
ATOM 1858 O O . ALA A 1 225 ? -33.130 3.950 34.780 1.00 94.69 225 ALA A O 1
ATOM 1859 N N . ALA A 1 226 ? -30.981 4.373 34.318 1.00 95.62 226 ALA A N 1
ATOM 1860 C CA . ALA A 1 226 ? -30.425 3.239 35.049 1.00 95.62 226 ALA A CA 1
ATOM 1861 C C . ALA A 1 226 ? -30.412 3.442 36.573 1.00 95.62 226 ALA A C 1
ATOM 1863 O O . ALA A 1 226 ? -30.585 2.475 37.311 1.00 95.62 226 ALA A O 1
ATOM 1864 N N . THR A 1 227 ? -30.239 4.673 37.070 1.00 96.19 227 THR A N 1
ATOM 1865 C CA . THR A 1 227 ? -30.181 4.975 38.511 1.00 96.19 227 THR A CA 1
ATOM 1866 C C . THR A 1 227 ? -31.378 4.423 39.296 1.00 96.19 227 THR A C 1
ATOM 1868 O O . THR A 1 227 ? -31.130 3.683 40.249 1.00 96.19 227 THR A O 1
ATOM 1871 N N . PRO A 1 228 ? -32.653 4.692 38.937 1.00 96.00 228 PRO A N 1
ATOM 1872 C CA . PRO A 1 228 ? -33.784 4.156 39.697 1.00 96.00 228 PRO A CA 1
ATOM 1873 C C . PRO A 1 228 ? -33.849 2.624 39.651 1.00 96.00 228 PRO A C 1
ATOM 1875 O O . PRO A 1 228 ? -34.212 2.005 40.647 1.00 96.00 228 PRO A O 1
ATOM 1878 N N . ILE A 1 229 ? -33.440 2.003 38.539 1.00 95.75 229 ILE A N 1
ATOM 1879 C CA . ILE A 1 229 ? -33.389 0.540 38.396 1.00 95.75 229 ILE A CA 1
ATOM 1880 C C . ILE A 1 229 ? -32.348 -0.044 39.357 1.00 95.75 229 ILE A C 1
ATOM 1882 O O . ILE A 1 229 ? -32.649 -0.965 40.113 1.00 95.75 229 ILE A O 1
ATOM 1886 N N . CYS A 1 230 ? -31.138 0.519 39.383 1.00 96.56 230 CYS A N 1
ATOM 1887 C CA . CYS A 1 230 ? -30.079 0.086 40.291 1.00 96.56 230 CYS A CA 1
ATOM 1888 C C . CYS A 1 230 ? -30.471 0.276 41.762 1.00 96.56 230 CYS A C 1
ATOM 1890 O O . CYS A 1 230 ? -30.256 -0.629 42.567 1.00 96.56 230 CYS A O 1
ATOM 1892 N N . VAL A 1 231 ? -31.076 1.418 42.110 1.00 96.88 231 VAL A N 1
ATOM 1893 C CA . VAL A 1 231 ? -31.556 1.691 43.475 1.00 96.88 231 VAL A CA 1
ATOM 1894 C C . VAL A 1 231 ? -32.626 0.676 43.880 1.00 96.88 231 VAL A C 1
ATOM 1896 O O . VAL A 1 231 ? -32.503 0.059 44.936 1.00 96.88 231 VAL A O 1
ATOM 1899 N N . ALA A 1 232 ? -33.611 0.413 43.018 1.00 96.19 232 ALA A N 1
ATOM 1900 C CA . ALA A 1 232 ? -34.645 -0.587 43.277 1.00 96.19 232 ALA A CA 1
ATOM 1901 C C . ALA A 1 232 ? -34.061 -2.002 43.455 1.00 96.19 232 ALA A C 1
ATOM 1903 O O . ALA A 1 232 ? -34.465 -2.735 44.362 1.00 96.19 232 ALA A O 1
ATOM 1904 N N . CYS A 1 233 ? -33.070 -2.383 42.643 1.00 96.69 233 CYS A N 1
ATOM 1905 C CA . CYS A 1 233 ? -32.361 -3.653 42.796 1.00 96.69 233 CYS A CA 1
ATOM 1906 C C . CYS A 1 233 ? -31.654 -3.750 44.156 1.00 96.69 233 CYS A C 1
ATOM 1908 O O . CYS A 1 233 ? -31.820 -4.751 44.855 1.00 96.69 233 CYS A O 1
ATOM 1910 N N . ILE A 1 234 ? -30.921 -2.710 44.566 1.00 97.06 234 ILE A N 1
ATOM 1911 C CA . ILE A 1 234 ? -30.232 -2.670 45.866 1.00 97.06 234 ILE A CA 1
ATOM 1912 C C . ILE A 1 234 ? -31.238 -2.778 47.019 1.00 97.06 234 ILE A C 1
ATOM 1914 O O . ILE A 1 234 ? -31.022 -3.554 47.953 1.00 97.06 234 ILE A O 1
ATOM 1918 N N . GLU A 1 235 ? -32.363 -2.063 46.952 1.00 96.56 235 GLU A N 1
ATOM 1919 C CA . GLU A 1 235 ? -33.418 -2.154 47.966 1.00 96.56 235 GLU A CA 1
ATOM 1920 C C . GLU A 1 235 ? -34.032 -3.555 48.041 1.00 96.56 235 GLU A C 1
ATOM 1922 O O . GLU A 1 235 ? -34.266 -4.070 49.137 1.00 96.56 235 GLU A O 1
ATOM 1927 N N . SER A 1 236 ? -34.273 -4.195 46.893 1.00 96.88 236 SER A N 1
ATOM 1928 C CA . SER A 1 236 ? -34.809 -5.557 46.846 1.00 96.88 236 SER A CA 1
ATOM 1929 C C . SER A 1 236 ? -33.853 -6.563 47.490 1.00 96.88 236 SER A C 1
ATOM 1931 O O . SER A 1 236 ? -34.275 -7.348 48.339 1.00 96.88 236 SER A O 1
ATOM 1933 N N . LEU A 1 237 ? -32.553 -6.478 47.186 1.00 96.94 237 LEU A N 1
ATOM 1934 C CA . LEU A 1 237 ? -31.521 -7.323 47.786 1.00 96.94 237 LEU A CA 1
ATOM 1935 C C . LEU A 1 237 ? -31.416 -7.082 49.290 1.00 96.94 237 LEU A C 1
ATOM 1937 O O . LEU A 1 237 ? -31.369 -8.036 50.065 1.00 96.94 237 LEU A O 1
ATOM 1941 N N . THR A 1 238 ? -31.455 -5.818 49.712 1.00 96.94 238 THR A N 1
ATOM 1942 C CA . THR A 1 238 ? -31.429 -5.451 51.133 1.00 96.94 238 THR A CA 1
ATOM 1943 C C . THR A 1 238 ? -32.626 -6.048 51.877 1.00 96.94 238 THR A C 1
ATOM 1945 O O . THR A 1 238 ? -32.461 -6.587 52.970 1.00 96.94 238 THR A O 1
ATOM 1948 N N . LYS A 1 239 ? -33.823 -6.037 51.275 1.00 95.62 239 LYS A N 1
ATOM 1949 C CA . LYS A 1 239 ? -35.027 -6.668 51.841 1.00 95.62 239 LYS A CA 1
ATOM 1950 C C . LYS A 1 239 ? -34.931 -8.193 51.884 1.00 95.62 239 LYS A C 1
ATOM 1952 O O . LYS A 1 239 ? -35.344 -8.782 52.878 1.00 95.62 239 LYS A O 1
ATOM 1957 N N . ILE A 1 240 ? -34.372 -8.831 50.854 1.00 96.94 240 ILE A N 1
ATOM 1958 C CA . ILE A 1 240 ? -34.168 -10.289 50.819 1.00 96.94 240 ILE A CA 1
ATOM 1959 C C . ILE A 1 240 ? -33.204 -10.714 51.931 1.00 96.94 240 ILE A C 1
ATOM 1961 O O . ILE A 1 240 ? -33.525 -11.602 52.721 1.00 96.94 240 ILE A O 1
ATOM 1965 N N . ILE A 1 241 ? -32.051 -10.049 52.033 1.00 96.81 241 ILE A N 1
ATOM 1966 C CA . ILE A 1 241 ? -31.030 -10.341 53.046 1.00 96.81 241 ILE A CA 1
ATOM 1967 C C . ILE A 1 241 ? -31.565 -10.032 54.449 1.00 96.81 241 ILE A C 1
ATOM 1969 O O . ILE A 1 241 ? -31.428 -10.855 55.353 1.00 96.81 241 ILE A O 1
ATOM 1973 N N . GLY A 1 242 ? -32.222 -8.884 54.636 1.00 95.50 242 GLY A N 1
ATOM 1974 C CA . GLY A 1 242 ? -32.827 -8.503 55.912 1.00 95.50 242 GLY A CA 1
ATOM 1975 C C . GLY A 1 242 ? -33.936 -9.463 56.352 1.00 95.50 242 GLY A C 1
ATOM 1976 O O . GLY A 1 242 ? -33.978 -9.864 57.513 1.00 95.50 242 GLY A O 1
ATOM 1977 N N . GLY A 1 243 ? -34.795 -9.896 55.424 1.00 95.81 243 GLY A N 1
ATOM 1978 C CA . GLY A 1 243 ? -35.831 -10.898 55.680 1.00 95.81 243 GLY A CA 1
ATOM 1979 C C . GLY A 1 243 ? -35.249 -12.259 56.067 1.00 95.81 243 GLY A C 1
ATOM 1980 O O . GLY A 1 243 ? -35.695 -12.854 57.048 1.00 95.81 243 GLY A O 1
ATOM 1981 N N . LEU A 1 244 ? -34.209 -12.717 55.361 1.00 96.06 244 LEU A N 1
ATOM 1982 C CA . LEU A 1 244 ? -33.453 -13.924 55.716 1.00 96.06 244 LEU A CA 1
ATOM 1983 C C . LEU A 1 244 ? -32.834 -13.817 57.113 1.00 96.06 244 LEU A C 1
ATOM 1985 O O . LEU A 1 244 ? -32.957 -14.748 57.905 1.00 96.06 244 LEU A O 1
ATOM 1989 N N . TYR A 1 245 ? -32.220 -12.679 57.444 1.00 95.62 245 TYR A N 1
ATOM 1990 C CA . TYR A 1 245 ? -31.637 -12.450 58.765 1.00 95.62 245 TYR A CA 1
ATOM 1991 C C . TYR A 1 245 ? -32.696 -12.515 59.874 1.00 95.62 245 TYR A C 1
ATOM 1993 O O . TYR A 1 245 ? -32.481 -13.170 60.894 1.00 95.62 245 TYR A O 1
ATOM 2001 N N . ILE A 1 246 ? -33.868 -11.904 59.662 1.00 92.88 246 ILE A N 1
ATOM 2002 C CA . ILE A 1 246 ? -34.989 -11.977 60.609 1.00 92.88 246 ILE A CA 1
ATOM 2003 C C . ILE A 1 246 ? -35.473 -13.422 60.772 1.00 92.88 246 ILE A C 1
ATOM 2005 O O . ILE A 1 246 ? -35.630 -13.874 61.906 1.00 92.88 246 ILE A O 1
ATOM 2009 N N . LEU A 1 247 ? -35.666 -14.162 59.676 1.00 93.19 247 LEU A N 1
ATOM 2010 C CA . LEU A 1 247 ? -36.072 -15.574 59.702 1.00 93.19 247 LEU A CA 1
ATOM 2011 C C . LEU A 1 247 ? -35.104 -16.429 60.523 1.00 93.19 247 LEU A C 1
ATOM 2013 O O . LEU A 1 247 ? -35.527 -17.169 61.412 1.00 93.19 247 LEU A O 1
ATOM 2017 N N . ILE A 1 248 ? -33.804 -16.270 60.276 1.00 92.69 248 ILE A N 1
ATOM 2018 C CA . ILE A 1 248 ? -32.749 -16.944 61.036 1.00 92.69 248 ILE A CA 1
ATOM 2019 C C . ILE A 1 248 ? -32.829 -16.536 62.514 1.00 92.69 248 ILE A C 1
ATOM 2021 O O . ILE A 1 248 ? -32.832 -17.396 63.392 1.00 92.69 248 ILE A O 1
ATOM 2025 N N . SER A 1 249 ? -32.972 -15.240 62.808 1.00 90.06 249 SER A N 1
ATOM 2026 C CA . SER A 1 249 ? -33.066 -14.744 64.186 1.00 90.06 249 SER A CA 1
ATOM 2027 C C . SER A 1 249 ? -34.276 -15.309 64.944 1.00 90.06 249 SER A C 1
ATOM 2029 O O . SER A 1 249 ? -34.159 -15.623 66.126 1.00 90.06 249 SER A O 1
ATOM 2031 N N . MET A 1 250 ? -35.420 -15.501 64.274 1.00 87.88 250 MET A N 1
ATOM 2032 C CA . MET A 1 250 ? -36.621 -16.090 64.874 1.00 87.88 250 MET A CA 1
ATOM 2033 C C . MET A 1 250 ? -36.469 -17.589 65.123 1.00 87.88 250 MET A C 1
ATOM 2035 O O . MET A 1 250 ? -36.941 -18.071 66.147 1.00 87.88 250 MET A O 1
ATOM 2039 N N . MET A 1 251 ? -35.776 -18.312 64.240 1.00 88.12 251 MET A N 1
ATOM 2040 C CA . MET A 1 251 ? -35.491 -19.737 64.427 1.00 88.12 251 MET A CA 1
ATOM 2041 C C . MET A 1 251 ? -34.656 -19.997 65.693 1.00 88.12 251 MET A C 1
ATOM 2043 O O . MET A 1 251 ? -34.860 -21.001 66.372 1.00 88.12 251 MET A O 1
ATOM 2047 N N . PHE A 1 252 ? -33.743 -19.083 66.037 1.00 86.12 252 PHE A N 1
ATOM 2048 C CA . PHE A 1 252 ? -32.892 -19.200 67.227 1.00 86.12 252 PHE A CA 1
ATOM 2049 C C . PHE A 1 252 ? -33.465 -18.531 68.484 1.00 86.12 252 PHE A C 1
ATOM 2051 O O . PHE A 1 252 ? -32.946 -18.737 69.585 1.00 86.12 252 PHE A O 1
ATOM 2058 N N . ARG A 1 253 ? -34.540 -17.745 68.363 1.00 74.12 253 ARG A N 1
ATOM 2059 C CA . ARG A 1 253 ? -35.169 -17.078 69.505 1.00 74.12 253 ARG A CA 1
ATOM 2060 C C . ARG A 1 253 ? -36.060 -18.069 70.258 1.00 74.12 253 ARG A C 1
ATOM 2062 O O . ARG A 1 253 ? -37.144 -18.419 69.800 1.00 74.12 253 ARG A O 1
ATOM 2069 N N . ARG A 1 254 ? -35.634 -18.495 71.452 1.00 62.78 254 ARG A N 1
ATOM 2070 C CA . ARG A 1 254 ? -36.521 -19.183 72.408 1.00 62.78 254 ARG A CA 1
ATOM 2071 C C . ARG A 1 254 ? -37.687 -18.254 72.767 1.00 62.78 254 ARG A C 1
ATOM 2073 O O . ARG A 1 254 ? -37.473 -17.079 73.057 1.00 62.78 254 ARG A O 1
ATOM 2080 N N . GLN A 1 255 ? -38.911 -18.778 72.713 1.00 61.28 255 GLN A N 1
ATOM 2081 C CA . GLN A 1 255 ? -40.130 -18.059 73.086 1.00 61.28 255 GLN A CA 1
ATOM 2082 C C . GLN A 1 255 ? -40.073 -17.690 74.576 1.00 61.28 255 GLN A C 1
ATOM 2084 O O . GLN A 1 255 ? -40.253 -18.551 75.433 1.00 61.28 255 GLN A O 1
ATOM 2089 N N . GLU A 1 256 ? -39.824 -16.421 74.894 1.00 64.31 256 GLU A N 1
ATOM 2090 C CA . GLU A 1 256 ? -40.129 -15.886 76.223 1.00 64.31 256 GLU A CA 1
ATOM 2091 C C . GLU A 1 256 ? -41.611 -15.471 76.270 1.00 64.31 256 GLU A C 1
ATOM 2093 O O . GLU A 1 256 ? -42.122 -14.920 75.288 1.00 64.31 256 GLU A O 1
ATOM 2098 N N . PRO A 1 257 ? -42.337 -15.758 77.367 1.00 54.44 257 PRO A N 1
ATOM 2099 C CA . PRO A 1 257 ? -43.775 -15.525 77.445 1.00 54.44 257 PRO A CA 1
ATOM 2100 C C . PRO A 1 257 ? -44.123 -14.024 77.412 1.00 54.44 257 PRO A C 1
ATOM 2102 O O . PRO A 1 257 ? -43.357 -13.192 77.901 1.00 54.44 257 PRO A O 1
ATOM 2105 N N . PRO A 1 258 ? -45.294 -13.650 76.861 1.00 62.19 258 PRO A N 1
ATOM 2106 C CA . PRO A 1 258 ? -45.665 -12.253 76.662 1.00 62.19 258 PRO A CA 1
ATOM 2107 C C . PRO A 1 258 ? -45.886 -11.528 77.999 1.00 62.19 258 PRO A C 1
ATOM 2109 O O . PRO A 1 258 ? -46.712 -11.936 78.818 1.00 62.19 258 PRO A O 1
ATOM 2112 N N . GLN A 1 259 ? -45.189 -10.406 78.201 1.00 60.28 259 GLN A N 1
ATOM 2113 C CA . GLN A 1 259 ? -45.451 -9.489 79.311 1.00 60.28 259 GLN A CA 1
ATOM 2114 C C . GLN A 1 259 ? -46.785 -8.761 79.076 1.00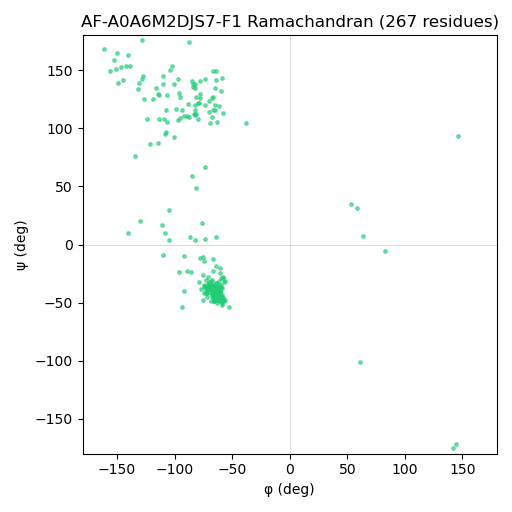 60.28 259 GLN A C 1
ATOM 2116 O O . GLN A 1 259 ? -46.931 -7.978 78.136 1.00 60.28 259 GLN A O 1
ATOM 2121 N N . ARG A 1 260 ? -47.779 -9.029 79.934 1.00 49.88 260 ARG A N 1
ATOM 2122 C CA . ARG A 1 260 ? -49.076 -8.334 79.941 1.00 49.88 260 ARG A CA 1
ATOM 2123 C C . ARG A 1 260 ? -48.866 -6.843 80.214 1.00 49.88 260 ARG A C 1
ATOM 2125 O O . ARG A 1 260 ? -48.404 -6.468 81.288 1.00 49.88 260 ARG A O 1
ATOM 2132 N N . GLN A 1 261 ? -49.260 -5.997 79.265 1.00 54.41 261 GLN A N 1
ATOM 2133 C CA . GLN A 1 261 ? -49.338 -4.552 79.463 1.00 54.41 261 GLN A CA 1
ATOM 2134 C C . GLN A 1 261 ? -50.444 -4.237 80.481 1.00 54.41 261 GLN A C 1
ATOM 2136 O O . GLN A 1 261 ? -51.620 -4.516 80.244 1.00 54.41 261 GLN A O 1
ATOM 2141 N N . GLN A 1 262 ? -50.064 -3.678 81.632 1.00 52.72 262 GLN A N 1
ATOM 2142 C CA . GLN A 1 262 ? -51.001 -3.137 82.615 1.00 52.72 262 GLN A CA 1
ATOM 2143 C C . GLN A 1 262 ? -51.742 -1.943 82.002 1.00 52.72 262 GLN A C 1
ATOM 2145 O O . GLN A 1 262 ? -51.143 -0.915 81.682 1.00 52.72 262 GLN A O 1
ATOM 2150 N N . GLN A 1 263 ? -53.055 -2.094 81.839 1.00 51.50 263 GLN A N 1
ATOM 2151 C CA . GLN A 1 263 ? -53.974 -1.014 81.499 1.00 51.50 263 GLN A CA 1
ATOM 2152 C C . GLN A 1 263 ? -53.868 0.085 82.566 1.00 51.50 263 GLN A C 1
ATOM 2154 O O . GLN A 1 263 ? -54.244 -0.124 83.719 1.00 51.50 263 GLN A O 1
ATOM 2159 N N . ARG A 1 264 ? -53.354 1.263 82.195 1.00 51.69 264 ARG A N 1
ATOM 2160 C CA . ARG A 1 264 ? -53.471 2.467 83.027 1.00 51.69 264 ARG A CA 1
ATOM 2161 C C . ARG A 1 264 ? -54.942 2.874 83.066 1.00 51.69 264 ARG A C 1
ATOM 2163 O O . ARG A 1 264 ? -55.478 3.333 82.061 1.00 51.69 264 ARG A O 1
ATOM 2170 N N . GLN A 1 265 ? -55.581 2.700 84.216 1.00 51.56 265 GLN A N 1
ATOM 2171 C CA . GLN A 1 265 ? -56.883 3.296 84.494 1.00 51.56 265 GLN A CA 1
ATOM 2172 C C . GLN A 1 265 ? -56.704 4.813 84.640 1.00 51.56 265 GLN A C 1
ATOM 2174 O O . GLN A 1 265 ? -55.893 5.277 85.440 1.00 51.56 265 GLN A O 1
ATOM 2179 N N . ILE A 1 266 ? -57.431 5.578 83.828 1.00 53.44 266 ILE A N 1
ATOM 2180 C CA . ILE A 1 266 ? -57.507 7.037 83.918 1.00 53.44 266 ILE A CA 1
ATOM 2181 C C . ILE A 1 266 ? -58.550 7.357 84.993 1.00 53.44 266 ILE A C 1
ATOM 2183 O O . ILE A 1 266 ? -59.731 7.057 84.828 1.00 53.44 266 ILE A O 1
ATOM 2187 N N . GLN A 1 267 ? -58.098 7.921 86.110 1.00 49.84 267 GLN A N 1
ATOM 2188 C CA . GLN A 1 267 ? -58.939 8.356 87.221 1.00 49.84 267 GLN A CA 1
ATOM 2189 C C . GLN A 1 267 ? -59.367 9.810 86.972 1.00 49.84 267 GLN A C 1
ATOM 2191 O O . GLN A 1 267 ? -58.533 10.710 87.013 1.00 49.84 267 GLN A O 1
ATOM 2196 N N . TYR A 1 268 ? -60.652 10.038 86.691 1.00 49.16 268 TYR A N 1
ATOM 2197 C CA . TYR A 1 268 ? -61.232 11.384 86.661 1.00 49.16 268 TYR A CA 1
ATOM 2198 C C . TYR A 1 268 ? -61.474 11.860 88.098 1.00 49.16 268 TYR A C 1
ATOM 2200 O O . TYR A 1 268 ? -62.137 11.169 88.877 1.00 49.16 268 TYR A O 1
ATOM 2208 N N . ARG A 1 269 ? -60.945 13.035 88.439 1.00 56.00 269 ARG A N 1
ATOM 2209 C CA . ARG A 1 269 ? -61.347 13.820 89.605 1.00 56.00 269 ARG A CA 1
ATOM 2210 C C . ARG A 1 269 ? -61.362 15.292 89.233 1.00 56.00 269 ARG A C 1
ATOM 2212 O O . ARG A 1 269 ? -60.473 15.684 88.446 1.00 56.00 269 ARG A O 1
#

Organism: Xenopsylla cheopis (NCBI:txid163159)

Radius of gyration: 42.31 Å; Cα contacts (8 Å, |Δi|>4): 228; chains: 1; bounding box: 85×50×158 Å

pLDDT: mean 78.49, std 16.73, range [38.03, 97.19]

Nearest PDB structures (foldseek):
  4h7w-assembly1_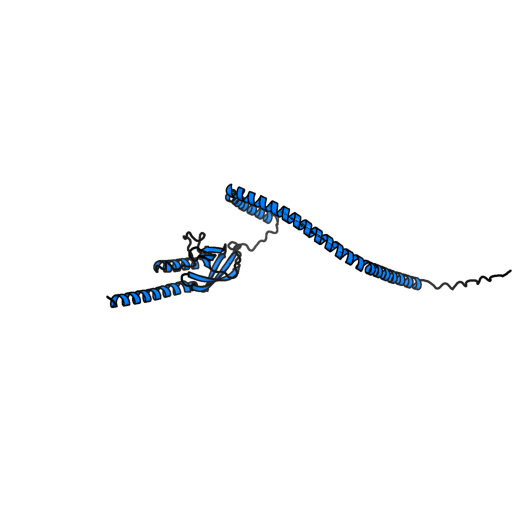A  TM=4.284E-01  e=1.867E+00  Homo sapiens